Protein AF-A0A2Z6PAI8-F1 (afdb_monomer_lite)

pLDDT: mean 70.69, std 27.16, range [28.19, 98.81]

Organism: Trifolium subterraneum (NCBI:txid3900)

Sequence (303 aa):
MENGNLADKFSGLNINQNGQHDQSSNNNNSNNDNLFQVMKAVEAAEATIKEQVEENNRLRSELLSKIQELEKYRLHESLDQKAHPAAPSKEQGHGSYEARQSFPASGNHFDNSHINGAPRVQPNDQLPVDNVGQSQLSSPFMRSISPSRHLPEGDHDSRFSSPQQGLMPMPETNNSNSLLKQDLAINVREREEEIILLRKHLADYSAKEAQIRNEKYVLEKRIAYMRLAFDQQQQDLVDAASKALSYRQDIIEENIRLTYALQDAQQERSTFVSSLLPLLAEYSLQPPVPDAQSIVSNVKYIE

Secondary structure (DSSP, 8-state):
-----GGGGSTT--------------TTSHHHHHHHHHHHHHHHHHHHHHHHHHHHHHHHHHHHHHHHHHHHHHHHHHHHGGG-------------------------------------------------------PPPPPP-----------------------------HHHHHHHHHHHHHHHHHHHHHHHHHHHHHHHHHHHHHHHHHHHHHHHHHHHHHHHHHHHHHHHHHHHHHHHHHHHHHHHHHHHHHHHHHHHHHHHHHHHHHHHHHHHHHTT---SSSSHHHHHHHHHTT-

Radius of gyration: 48.26 Å; chains: 1; bounding box: 111×56×138 Å

Structure (mmCIF, N/CA/C/O backbone):
data_AF-A0A2Z6PAI8-F1
#
_entry.id   AF-A0A2Z6PAI8-F1
#
loop_
_atom_site.group_PDB
_atom_site.id
_atom_site.type_symbol
_atom_site.label_atom_id
_atom_site.label_alt_id
_atom_site.label_comp_id
_atom_site.label_asym_id
_atom_site.label_entity_id
_atom_site.label_seq_id
_atom_site.pdbx_PDB_ins_code
_atom_site.Cartn_x
_atom_site.Cartn_y
_atom_site.Cartn_z
_atom_site.occupancy
_atom_site.B_iso_or_equiv
_atom_site.auth_seq_id
_atom_site.auth_comp_id
_atom_site.auth_asym_id
_atom_site.auth_atom_id
_atom_site.pdbx_PDB_model_num
ATOM 1 N N . MET A 1 1 ? -3.244 -17.711 -40.611 1.00 44.66 1 MET A N 1
ATOM 2 C CA . MET A 1 1 ? -3.190 -16.481 -39.800 1.00 44.66 1 MET A CA 1
ATOM 3 C C . MET A 1 1 ? -4.622 -16.055 -39.576 1.00 44.66 1 MET A C 1
ATOM 5 O O . MET A 1 1 ? -5.278 -15.719 -40.549 1.00 44.66 1 MET A O 1
ATOM 9 N N . GLU A 1 2 ? -5.121 -16.150 -38.351 1.00 42.84 2 GLU A N 1
ATOM 10 C CA . GLU A 1 2 ? -6.464 -15.686 -38.007 1.00 42.84 2 GLU A CA 1
ATOM 11 C C . GLU A 1 2 ? -6.363 -14.989 -36.650 1.00 42.84 2 GLU A C 1
ATOM 13 O O . GLU A 1 2 ? -6.084 -15.610 -35.626 1.00 42.84 2 GLU A O 1
ATOM 18 N N . ASN A 1 3 ? -6.456 -13.661 -36.690 1.00 49.31 3 ASN A N 1
ATOM 19 C CA . ASN A 1 3 ? -6.462 -12.793 -35.523 1.00 49.31 3 ASN A CA 1
ATOM 20 C C . ASN A 1 3 ? -7.873 -12.824 -34.926 1.00 49.31 3 ASN A C 1
ATOM 22 O O . ASN A 1 3 ? -8.767 -12.140 -35.419 1.00 49.31 3 ASN A O 1
ATOM 26 N N . GLY A 1 4 ? -8.072 -13.623 -33.878 1.00 49.31 4 GLY A N 1
ATOM 27 C CA . GLY A 1 4 ? -9.297 -13.621 -33.081 1.00 49.31 4 GLY A CA 1
ATOM 28 C C . GLY A 1 4 ? -9.336 -12.399 -32.166 1.00 49.31 4 GLY A C 1
ATOM 29 O O . GLY A 1 4 ? -8.661 -12.360 -31.139 1.00 49.31 4 GLY A O 1
ATOM 30 N N . ASN A 1 5 ? -10.106 -11.399 -32.579 1.00 54.69 5 ASN A N 1
ATOM 31 C CA . ASN A 1 5 ? -10.357 -10.136 -31.900 1.00 54.69 5 ASN A CA 1
ATOM 32 C C . ASN A 1 5 ? -10.871 -10.358 -30.462 1.00 54.69 5 ASN A C 1
ATOM 34 O O . ASN A 1 5 ? -11.904 -10.990 -30.244 1.00 54.69 5 ASN A O 1
ATOM 38 N N . LEU A 1 6 ? -10.160 -9.821 -29.465 1.00 56.78 6 LEU A N 1
ATOM 39 C CA . LEU A 1 6 ? -10.518 -9.938 -28.044 1.00 56.78 6 LEU A CA 1
ATOM 40 C C . LEU A 1 6 ? -11.862 -9.254 -27.714 1.00 56.78 6 LEU A C 1
ATOM 42 O O . LEU A 1 6 ? -12.457 -9.549 -26.680 1.00 56.78 6 LEU A O 1
ATOM 46 N N . ALA A 1 7 ? -12.348 -8.372 -28.594 1.00 55.56 7 ALA A N 1
ATOM 47 C CA . ALA A 1 7 ? -13.612 -7.658 -28.438 1.00 55.56 7 ALA A CA 1
ATOM 48 C C . ALA A 1 7 ? -14.851 -8.570 -28.542 1.00 55.56 7 ALA A C 1
ATOM 50 O O . ALA A 1 7 ? -15.833 -8.332 -27.841 1.00 55.56 7 ALA A O 1
ATOM 51 N N . ASP A 1 8 ? -14.792 -9.654 -29.324 1.00 56.06 8 ASP A N 1
ATOM 52 C CA . ASP A 1 8 ? -15.953 -10.535 -29.543 1.00 56.06 8 ASP A CA 1
ATOM 53 C C . ASP A 1 8 ? -16.279 -11.403 -28.315 1.00 56.06 8 ASP A C 1
ATOM 55 O O . ASP A 1 8 ? -17.393 -11.907 -28.167 1.00 56.06 8 ASP A O 1
ATOM 59 N N . LYS A 1 9 ? -15.335 -11.543 -27.373 1.00 58.22 9 LYS A N 1
ATOM 60 C CA . LYS A 1 9 ? -15.551 -12.287 -26.120 1.00 58.22 9 LYS A CA 1
ATOM 61 C C . LYS A 1 9 ? -16.353 -11.502 -25.076 1.00 58.22 9 LYS A C 1
ATOM 63 O O . LYS A 1 9 ? -16.804 -12.099 -24.101 1.00 58.22 9 LYS A O 1
ATOM 68 N N . PHE A 1 10 ? -16.567 -10.200 -25.284 1.00 52.41 10 PHE A N 1
ATOM 69 C CA . PHE A 1 10 ? -17.276 -9.324 -24.342 1.00 52.41 10 PHE A CA 1
ATOM 70 C C . PHE A 1 10 ? -18.674 -8.893 -24.814 1.00 52.41 10 PHE A C 1
ATOM 72 O O . PHE A 1 10 ? -19.399 -8.246 -24.061 1.00 52.41 10 PHE A O 1
ATOM 79 N N . SER A 1 11 ? -19.118 -9.309 -26.005 1.00 54.12 11 SER A N 1
ATOM 80 C CA . SER A 1 11 ? -20.445 -8.961 -26.544 1.00 54.12 11 SER A CA 1
ATOM 81 C C . SER A 1 11 ? -21.630 -9.620 -25.813 1.00 54.12 11 SER A C 1
ATOM 83 O O . SER A 1 11 ? -22.778 -9.289 -26.092 1.00 54.12 11 SER A O 1
ATOM 85 N N . GLY A 1 12 ? -21.383 -10.529 -24.862 1.00 50.44 12 GLY A N 1
ATOM 86 C CA . GLY A 1 12 ? -22.424 -11.223 -24.090 1.00 50.44 12 GLY A CA 1
ATOM 87 C C . GLY A 1 12 ? -22.969 -10.472 -22.866 1.00 50.44 12 GLY A C 1
ATOM 88 O O . GLY A 1 12 ? -23.843 -11.000 -22.189 1.00 50.44 12 GLY A O 1
ATOM 89 N N . LEU A 1 13 ? -22.469 -9.269 -22.558 1.00 48.72 13 LEU A N 1
ATOM 90 C CA . LEU A 1 13 ? -22.805 -8.509 -21.339 1.00 48.72 13 LEU A CA 1
ATOM 91 C C . LEU A 1 13 ? -23.624 -7.235 -21.615 1.00 48.72 13 LEU A C 1
ATOM 93 O O . LEU A 1 13 ? -23.514 -6.246 -20.892 1.00 48.72 13 LEU A O 1
ATOM 97 N N . ASN A 1 14 ? -24.465 -7.237 -22.654 1.00 41.81 14 ASN A N 1
ATOM 98 C CA . ASN A 1 14 ? -25.378 -6.121 -22.897 1.00 41.81 14 ASN A CA 1
ATOM 99 C C . ASN A 1 14 ? -26.624 -6.242 -21.998 1.00 41.81 14 ASN A C 1
ATOM 101 O O . ASN A 1 14 ? -27.560 -6.985 -22.291 1.00 41.81 14 ASN A O 1
ATOM 105 N N . ILE A 1 15 ? -26.613 -5.521 -20.876 1.00 48.97 15 ILE A N 1
ATOM 106 C CA . ILE A 1 15 ? -27.752 -5.365 -19.965 1.00 48.97 15 ILE A CA 1
ATOM 107 C C . ILE A 1 15 ? -28.763 -4.422 -20.633 1.00 48.97 15 ILE A C 1
ATOM 109 O O . ILE A 1 15 ? -28.658 -3.200 -20.555 1.00 48.97 15 ILE A O 1
ATOM 113 N N . ASN A 1 16 ? -29.752 -5.003 -21.315 1.00 39.91 16 ASN A N 1
ATOM 114 C CA . ASN A 1 16 ? -30.919 -4.278 -21.811 1.00 39.91 16 ASN A CA 1
ATOM 115 C C . ASN A 1 16 ? -31.827 -3.895 -20.629 1.00 39.91 16 ASN A C 1
ATOM 117 O O . ASN A 1 16 ? -32.625 -4.706 -20.162 1.00 39.91 16 ASN A O 1
ATOM 121 N N . GLN A 1 17 ? -31.740 -2.648 -20.165 1.00 50.69 17 GLN A N 1
ATOM 122 C CA . GLN A 1 17 ? -32.808 -2.024 -19.384 1.00 50.69 17 GLN A CA 1
ATOM 123 C C . GLN A 1 17 ? -33.816 -1.388 -20.344 1.00 50.69 17 GLN A C 1
ATOM 125 O O . GLN A 1 17 ? -33.589 -0.288 -20.838 1.00 50.69 17 GLN A O 1
ATOM 130 N N . ASN A 1 18 ? -34.910 -2.098 -20.631 1.00 41.84 18 ASN A N 1
ATOM 131 C CA . ASN A 1 18 ? -36.216 -1.494 -20.907 1.00 41.84 18 ASN A CA 1
ATOM 132 C C . ASN A 1 18 ? -37.305 -2.571 -20.992 1.00 41.84 18 ASN A C 1
ATOM 134 O O . ASN A 1 18 ? -37.260 -3.440 -21.859 1.00 41.84 18 ASN A O 1
ATOM 138 N N . GLY A 1 19 ? -38.305 -2.471 -20.113 1.00 35.72 19 GLY A N 1
ATOM 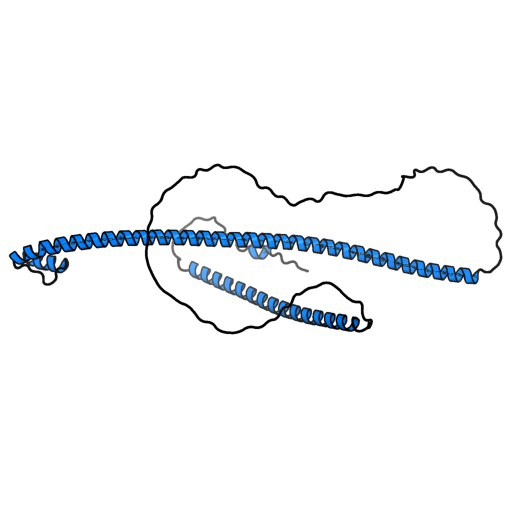139 C CA . GLY A 1 19 ? -39.510 -3.299 -20.141 1.00 35.72 19 GLY A CA 1
ATOM 140 C C . GLY A 1 19 ? -40.157 -3.433 -18.765 1.00 35.72 19 GLY A C 1
ATOM 141 O O . GLY A 1 19 ? -39.761 -4.274 -17.968 1.00 35.72 19 GLY A O 1
ATOM 142 N N . GLN A 1 20 ? -41.153 -2.591 -18.487 1.00 40.72 20 GLN A N 1
ATOM 143 C CA . GLN A 1 20 ? -42.123 -2.787 -17.406 1.00 40.72 20 GLN A CA 1
ATOM 144 C C . GLN A 1 20 ? -42.947 -4.061 -17.676 1.00 40.72 20 GLN A C 1
ATOM 146 O O . GLN A 1 20 ? -43.419 -4.200 -18.799 1.00 40.72 20 GLN A O 1
ATOM 151 N N . HIS A 1 21 ? -43.147 -4.939 -16.683 1.00 36.94 21 HIS A N 1
ATOM 152 C CA . HIS A 1 21 ? -44.456 -5.343 -16.117 1.00 36.94 21 HIS A CA 1
ATOM 153 C C . HIS A 1 21 ? -44.325 -6.573 -15.183 1.00 36.94 21 HIS A C 1
ATOM 155 O O . HIS A 1 21 ? -43.669 -7.551 -15.518 1.00 36.94 21 HIS A O 1
ATOM 161 N N . ASP A 1 22 ? -45.030 -6.483 -14.054 1.00 34.47 22 ASP A N 1
ATOM 162 C CA . ASP A 1 22 ? -45.624 -7.522 -13.198 1.00 34.47 22 ASP A CA 1
ATOM 163 C C . ASP A 1 22 ? -44.829 -8.591 -12.414 1.00 34.47 22 ASP A C 1
ATOM 165 O O . ASP A 1 22 ? -44.246 -9.533 -12.931 1.00 34.47 22 ASP A O 1
ATOM 169 N N . GLN A 1 23 ? -45.032 -8.465 -11.095 1.00 40.25 23 GLN A N 1
ATOM 170 C CA . GLN A 1 23 ? -45.423 -9.470 -10.098 1.00 40.25 23 GLN A CA 1
ATOM 171 C C . GLN A 1 23 ? -44.600 -10.754 -9.876 1.00 40.25 23 GLN A C 1
ATOM 173 O O . GLN A 1 23 ? -44.647 -11.708 -10.634 1.00 40.25 23 GLN A O 1
ATOM 178 N N . SER A 1 24 ? -44.109 -10.811 -8.630 1.00 45.25 24 SER A N 1
ATOM 179 C CA . SER A 1 24 ? -44.139 -11.948 -7.697 1.00 45.25 24 SER A CA 1
ATOM 180 C C . SER A 1 24 ? -43.299 -13.197 -8.004 1.00 45.25 24 SER A C 1
ATOM 182 O O . SER A 1 24 ? -43.483 -13.892 -8.992 1.00 45.25 24 SER A O 1
ATOM 184 N N . SER A 1 25 ? -42.498 -13.554 -6.991 1.00 47.59 25 SER A N 1
ATOM 185 C CA . SER A 1 25 ? -41.820 -14.841 -6.759 1.00 47.59 25 SER A CA 1
ATOM 186 C C . SER A 1 25 ? -40.561 -15.148 -7.576 1.00 47.59 25 SER A C 1
ATOM 188 O O . SER A 1 25 ? -40.641 -15.770 -8.625 1.00 47.59 25 SER A O 1
ATOM 190 N N . ASN A 1 26 ? -39.377 -14.840 -7.016 1.00 45.34 26 ASN A N 1
ATOM 191 C CA . ASN A 1 26 ? -38.276 -15.817 -6.864 1.00 45.34 26 ASN A CA 1
ATOM 192 C C . ASN A 1 26 ? -37.015 -15.196 -6.224 1.00 45.34 26 ASN A C 1
ATOM 194 O O . ASN A 1 26 ? -36.044 -14.876 -6.904 1.00 45.34 26 ASN A O 1
ATOM 198 N N . ASN A 1 27 ? -36.972 -15.101 -4.892 1.00 48.72 27 ASN A N 1
ATOM 199 C CA . ASN A 1 27 ? -35.746 -14.715 -4.169 1.00 48.72 27 ASN A CA 1
ATOM 200 C C . ASN A 1 27 ? -34.709 -15.856 -4.040 1.00 48.72 27 ASN A C 1
ATOM 202 O O . ASN A 1 27 ? -33.661 -15.655 -3.436 1.00 48.72 27 ASN A O 1
ATOM 206 N N . ASN A 1 28 ? -34.959 -17.033 -4.631 1.00 52.69 28 ASN A N 1
ATOM 207 C CA . ASN A 1 28 ? -34.090 -18.209 -4.486 1.00 52.69 28 ASN A CA 1
ATOM 208 C C . ASN A 1 28 ? -33.220 -18.531 -5.720 1.00 52.69 28 ASN A C 1
ATOM 210 O O . ASN A 1 28 ? -32.316 -19.352 -5.597 1.00 52.69 28 ASN A O 1
ATOM 214 N N . ASN A 1 29 ? -33.433 -17.889 -6.879 1.00 55.47 29 ASN A N 1
ATOM 215 C CA . ASN A 1 29 ? -32.619 -18.141 -8.086 1.00 55.47 29 ASN A CA 1
ATOM 216 C C . ASN A 1 29 ? -31.355 -17.266 -8.176 1.00 55.47 29 ASN A C 1
ATOM 218 O O . ASN A 1 29 ? -30.316 -17.752 -8.607 1.00 55.47 29 ASN A O 1
ATOM 222 N N . SER A 1 30 ? -31.400 -16.023 -7.681 1.00 58.28 30 SER A N 1
ATOM 223 C CA . SER A 1 30 ? -30.266 -15.078 -7.740 1.00 58.28 30 SER A CA 1
ATOM 224 C C . SER A 1 30 ? -29.023 -15.569 -6.976 1.00 58.28 30 SER A C 1
ATOM 226 O O . SER A 1 30 ? -27.889 -15.390 -7.415 1.00 58.28 30 SER A O 1
ATOM 228 N N . ASN A 1 31 ? -29.217 -16.277 -5.858 1.00 59.19 31 ASN A N 1
ATOM 229 C CA . ASN A 1 31 ? -28.105 -16.813 -5.064 1.00 59.19 31 ASN A CA 1
ATOM 230 C C . ASN A 1 31 ? -27.348 -17.945 -5.778 1.00 59.19 31 ASN A C 1
ATOM 232 O O . ASN A 1 31 ? -26.140 -18.084 -5.583 1.00 59.19 31 ASN A O 1
ATOM 236 N N . ASN A 1 32 ? -28.031 -18.718 -6.627 1.00 63.81 32 ASN A N 1
ATOM 237 C CA . ASN A 1 32 ? -27.412 -19.796 -7.400 1.00 63.81 32 ASN A CA 1
ATOM 238 C C . ASN A 1 32 ? -26.582 -19.237 -8.565 1.00 63.81 32 ASN A C 1
ATOM 240 O O . ASN A 1 32 ? -25.492 -19.740 -8.835 1.00 63.81 32 ASN A O 1
ATOM 244 N N . ASP A 1 33 ? -27.045 -18.151 -9.187 1.00 76.31 33 ASP A N 1
ATOM 245 C CA . ASP A 1 33 ? -26.314 -17.453 -10.249 1.00 76.31 33 ASP A CA 1
ATOM 246 C C . ASP A 1 33 ? -25.049 -16.768 -9.712 1.00 76.31 33 ASP A C 1
ATOM 248 O O . ASP A 1 33 ? -23.991 -16.832 -10.341 1.00 76.31 33 ASP A O 1
ATOM 252 N N . ASN A 1 34 ? -25.126 -16.174 -8.516 1.00 79.44 34 ASN A N 1
ATOM 253 C CA . ASN A 1 34 ? -23.968 -15.587 -7.837 1.00 79.44 34 ASN A CA 1
ATOM 254 C C . ASN A 1 34 ? -22.915 -16.651 -7.496 1.00 79.44 34 ASN A C 1
ATOM 256 O O . ASN A 1 34 ? -21.727 -16.446 -7.735 1.00 79.44 34 ASN A O 1
ATOM 260 N N . LEU A 1 35 ? -23.337 -17.813 -6.987 1.00 87.81 35 LEU A N 1
ATOM 261 C CA . LEU A 1 35 ? -22.427 -18.918 -6.681 1.00 87.81 35 LEU A CA 1
ATOM 262 C C . LEU A 1 35 ? -21.772 -19.490 -7.948 1.00 87.81 35 LEU A C 1
ATOM 264 O O . LEU A 1 35 ? -20.575 -19.771 -7.951 1.00 87.81 35 LEU A O 1
ATOM 268 N N . PHE A 1 36 ? -22.531 -19.616 -9.038 1.00 88.81 36 PHE A N 1
ATOM 269 C CA . PHE A 1 36 ? -22.009 -20.066 -10.327 1.00 88.81 36 PHE A CA 1
ATOM 270 C C . PHE A 1 36 ? -20.978 -19.085 -10.909 1.00 88.81 36 PHE A C 1
ATOM 272 O O . PHE A 1 36 ? -19.932 -19.505 -11.404 1.00 88.81 36 PHE A O 1
ATOM 279 N N . GLN A 1 37 ? -21.222 -17.776 -10.792 1.00 89.00 37 GLN A N 1
ATOM 280 C CA . GLN A 1 37 ? -20.262 -16.743 -11.190 1.00 89.00 37 GLN A CA 1
ATOM 281 C C . GLN A 1 37 ? -18.987 -16.778 -10.339 1.00 89.00 37 GLN A C 1
ATOM 283 O O . GLN A 1 37 ? -17.891 -16.687 -10.891 1.00 89.00 37 GLN A O 1
ATOM 288 N N . VAL A 1 38 ? -19.112 -16.972 -9.021 1.00 91.94 38 VAL A N 1
ATOM 289 C CA . VAL A 1 38 ? -17.960 -17.140 -8.120 1.00 91.94 38 VAL A CA 1
ATOM 290 C C . VAL A 1 38 ? -17.153 -18.381 -8.498 1.00 91.94 38 VAL A C 1
ATOM 292 O O . VAL A 1 38 ? -15.936 -18.293 -8.618 1.00 91.94 38 VAL A O 1
ATOM 295 N N . MET A 1 39 ? -17.806 -19.513 -8.765 1.00 92.50 39 MET A N 1
ATOM 296 C CA . MET A 1 39 ? -17.133 -20.744 -9.190 1.00 92.50 39 MET A CA 1
ATOM 297 C C . MET A 1 39 ? -16.358 -20.546 -10.499 1.00 92.50 39 MET A C 1
ATOM 299 O O . MET A 1 39 ? -15.198 -20.941 -10.594 1.00 92.50 39 MET A O 1
ATOM 303 N N . LYS A 1 40 ? -16.950 -19.847 -11.476 1.00 93.19 40 LYS A N 1
ATOM 304 C CA . LYS A 1 40 ? -16.264 -19.503 -12.729 1.00 93.19 40 LYS A CA 1
ATOM 305 C C . LYS A 1 40 ? -15.088 -18.549 -12.530 1.00 93.19 40 LYS A C 1
ATOM 307 O O . LYS A 1 40 ? -14.073 -18.678 -13.210 1.00 93.19 40 LYS A O 1
ATOM 312 N N . ALA A 1 41 ? -15.224 -17.577 -11.632 1.00 92.75 41 ALA A N 1
ATOM 313 C CA . ALA A 1 41 ? -14.149 -16.647 -11.310 1.00 92.75 41 ALA A CA 1
ATOM 314 C C . ALA A 1 41 ? -12.979 -17.364 -10.621 1.00 92.75 41 ALA A C 1
ATOM 316 O O . ALA A 1 41 ? -11.825 -17.078 -10.930 1.00 92.75 41 ALA A O 1
ATOM 317 N N . VAL A 1 42 ? -13.273 -18.328 -9.744 1.00 95.19 42 VAL A N 1
ATOM 318 C CA . VAL A 1 42 ? -12.267 -19.181 -9.098 1.00 95.19 42 VAL A CA 1
ATOM 319 C C . VAL A 1 42 ? -11.549 -20.051 -10.128 1.00 95.19 42 VAL A C 1
ATOM 321 O O . VAL A 1 42 ? -10.325 -20.071 -10.131 1.00 95.19 42 VAL A O 1
ATOM 324 N N . GLU A 1 43 ? -12.274 -20.690 -11.047 1.00 93.69 43 GLU A N 1
ATOM 325 C CA . GLU A 1 43 ? -11.674 -21.499 -12.119 1.00 93.69 43 GLU A CA 1
ATOM 326 C C . GLU A 1 43 ? -10.775 -20.654 -13.044 1.00 93.69 43 GLU A C 1
ATOM 328 O O . GLU A 1 43 ? -9.658 -21.048 -13.384 1.00 93.69 43 GLU A O 1
ATOM 333 N N . ALA A 1 44 ? -11.213 -19.443 -13.403 1.00 94.56 44 ALA A N 1
ATOM 334 C CA . ALA A 1 44 ? -10.408 -18.512 -14.195 1.00 94.56 44 ALA A CA 1
ATOM 335 C C . ALA A 1 44 ? -9.151 -18.031 -13.443 1.00 94.56 44 ALA A C 1
ATOM 337 O O . ALA A 1 44 ? -8.067 -17.924 -14.030 1.00 94.56 44 ALA A O 1
ATOM 338 N N . ALA A 1 45 ? -9.281 -17.756 -12.142 1.00 95.81 45 ALA A N 1
ATOM 339 C CA . ALA A 1 45 ? -8.157 -17.391 -11.290 1.00 95.81 45 ALA A CA 1
ATOM 340 C C . ALA A 1 45 ? -7.163 -18.554 -11.149 1.00 95.81 45 ALA A C 1
ATOM 342 O O . ALA A 1 45 ? -5.958 -18.337 -11.247 1.00 95.81 45 ALA A O 1
ATOM 343 N N . GLU A 1 46 ? -7.649 -19.785 -10.996 1.00 95.06 46 GLU A N 1
ATOM 344 C CA . GLU A 1 46 ? -6.821 -20.989 -10.917 1.00 95.06 46 GLU A CA 1
ATOM 345 C C . GLU A 1 46 ? -6.013 -21.206 -12.203 1.00 95.06 46 GLU A C 1
ATOM 347 O O . GLU A 1 46 ? -4.805 -21.444 -12.138 1.00 95.06 46 GLU A O 1
ATOM 352 N N . ALA A 1 47 ? -6.638 -21.031 -13.372 1.00 95.31 47 ALA A N 1
ATOM 353 C CA . ALA A 1 47 ? -5.942 -21.102 -14.654 1.00 95.31 47 ALA A CA 1
ATOM 354 C C . ALA A 1 47 ? -4.810 -20.062 -14.757 1.00 95.31 47 ALA A C 1
ATOM 356 O O . ALA A 1 47 ? -3.702 -20.393 -15.180 1.00 95.31 47 ALA A O 1
ATOM 357 N N . THR A 1 48 ? -5.059 -18.830 -14.300 1.00 96.12 48 THR A N 1
ATOM 358 C CA . THR A 1 48 ? -4.058 -17.749 -14.322 1.00 96.12 48 THR A CA 1
ATOM 359 C C . THR A 1 48 ? -2.912 -18.017 -13.344 1.00 96.12 48 THR A C 1
ATOM 361 O O . THR A 1 48 ? -1.747 -17.817 -13.681 1.00 96.12 48 THR A O 1
ATOM 364 N N . ILE A 1 49 ? -3.214 -18.505 -12.137 1.00 97.12 49 ILE A N 1
ATOM 365 C CA . ILE A 1 49 ? -2.195 -18.876 -11.144 1.00 97.12 49 ILE A CA 1
ATOM 366 C C . ILE A 1 49 ? -1.307 -19.993 -11.694 1.00 97.12 49 ILE A C 1
ATOM 368 O O . ILE A 1 49 ? -0.086 -19.938 -11.553 1.00 97.12 49 ILE A O 1
ATOM 372 N N . LYS A 1 50 ? -1.900 -20.993 -12.351 1.00 97.44 50 LYS A N 1
ATOM 373 C CA . LYS A 1 50 ? -1.150 -22.092 -12.957 1.00 97.44 50 LYS A CA 1
ATOM 374 C C . LYS A 1 50 ? -0.198 -21.598 -14.048 1.00 97.44 50 LYS A C 1
ATOM 376 O O . LYS A 1 50 ? 0.978 -21.956 -14.020 1.00 97.44 50 LYS A O 1
ATOM 381 N N . GLU A 1 51 ? -0.673 -20.734 -14.943 1.00 97.25 51 GLU A N 1
ATOM 382 C CA . GLU A 1 51 ? 0.157 -20.119 -15.986 1.00 97.25 51 GLU A CA 1
ATOM 383 C C . GLU A 1 51 ? 1.318 -19.311 -15.382 1.00 97.25 51 GLU A C 1
ATOM 385 O O . GLU A 1 51 ? 2.472 -19.489 -15.773 1.00 97.25 51 GLU A O 1
ATOM 390 N N . GLN A 1 52 ? 1.049 -18.509 -14.346 1.00 97.69 52 GLN A N 1
ATOM 391 C CA . GLN A 1 52 ? 2.082 -17.746 -13.637 1.00 97.69 52 GLN A CA 1
ATOM 392 C C . GLN A 1 52 ? 3.134 -18.643 -12.974 1.00 97.69 52 GLN A C 1
ATOM 394 O O . GLN A 1 52 ? 4.320 -18.309 -12.977 1.00 97.69 52 GLN A O 1
ATOM 399 N N . VAL A 1 53 ? 2.733 -19.779 -12.398 1.00 97.50 53 VAL A N 1
ATOM 400 C CA . VAL A 1 53 ? 3.661 -20.741 -11.783 1.00 97.50 53 VAL A CA 1
ATOM 401 C C . VAL A 1 53 ? 4.551 -21.397 -12.839 1.00 97.50 53 VAL A C 1
ATOM 403 O O . VAL A 1 53 ? 5.761 -21.524 -12.630 1.00 97.50 53 VAL A O 1
ATOM 406 N N . GLU A 1 54 ? 3.984 -21.790 -13.979 1.00 96.44 54 GLU A N 1
ATOM 407 C CA . GLU A 1 54 ? 4.735 -22.363 -15.099 1.00 96.44 54 GLU A CA 1
ATOM 408 C C . GLU A 1 54 ? 5.742 -21.354 -15.675 1.00 96.44 54 GLU A C 1
ATOM 410 O O . GLU A 1 54 ? 6.919 -21.690 -15.856 1.00 96.44 54 GLU A O 1
ATOM 415 N N . GLU A 1 55 ? 5.334 -20.097 -15.862 1.00 96.31 55 GLU A N 1
ATOM 416 C CA . GLU A 1 55 ? 6.228 -19.018 -16.290 1.00 96.31 55 GLU A CA 1
ATOM 417 C C . GLU A 1 55 ? 7.345 -18.765 -15.266 1.00 96.31 55 GLU A C 1
ATOM 419 O O . GLU A 1 55 ? 8.515 -18.660 -15.638 1.00 96.31 55 GLU A O 1
ATOM 424 N N . ASN A 1 56 ? 7.035 -18.755 -13.965 1.00 96.31 56 ASN A N 1
ATOM 425 C CA . ASN A 1 56 ? 8.044 -18.565 -12.920 1.00 96.31 56 ASN A CA 1
ATOM 426 C C . ASN A 1 56 ? 9.102 -19.677 -12.943 1.00 96.31 56 ASN A C 1
ATOM 428 O O . ASN A 1 56 ? 10.299 -19.410 -12.825 1.00 96.31 56 ASN A O 1
ATOM 432 N N . ASN A 1 57 ? 8.677 -20.926 -13.142 1.00 97.81 57 ASN A N 1
ATOM 433 C CA . ASN A 1 57 ? 9.586 -22.065 -13.263 1.00 97.81 57 ASN A CA 1
ATOM 434 C C . ASN A 1 57 ? 10.478 -21.959 -14.508 1.00 97.81 57 ASN A C 1
ATOM 436 O O . ASN A 1 57 ? 11.680 -22.247 -14.440 1.00 97.81 57 ASN A O 1
ATOM 440 N N . ARG A 1 58 ? 9.924 -21.491 -15.630 1.00 97.75 58 ARG A N 1
ATOM 441 C CA . ARG A 1 58 ? 10.694 -21.215 -16.847 1.00 97.75 58 ARG A CA 1
ATOM 442 C C . ARG A 1 58 ? 11.734 -20.117 -16.614 1.00 97.75 58 ARG A C 1
ATOM 444 O O . ARG A 1 58 ? 12.905 -20.331 -16.917 1.00 97.75 58 ARG A O 1
ATOM 451 N N . LEU A 1 59 ? 11.338 -18.990 -16.021 1.00 97.81 59 LEU A N 1
ATOM 452 C CA . LEU A 1 59 ? 12.236 -17.869 -15.722 1.00 97.81 59 LEU A CA 1
ATOM 453 C C . LEU A 1 59 ? 13.359 -18.272 -14.761 1.00 97.81 59 LEU A C 1
ATOM 455 O O . LEU A 1 59 ? 14.512 -17.901 -14.966 1.00 97.81 59 LEU A O 1
ATOM 459 N N . ARG A 1 60 ? 13.054 -19.083 -13.741 1.00 97.25 60 ARG A N 1
ATOM 460 C CA . ARG A 1 60 ? 14.069 -19.645 -12.833 1.00 97.25 60 ARG A CA 1
ATOM 461 C C . ARG A 1 60 ? 15.090 -20.501 -13.578 1.00 97.25 60 ARG A C 1
ATOM 463 O O . ARG A 1 60 ? 16.284 -20.395 -13.308 1.00 97.25 60 ARG A O 1
ATOM 470 N N . SER A 1 61 ? 14.632 -21.320 -14.522 1.00 97.50 61 SER A N 1
ATOM 471 C CA . SER A 1 61 ? 15.509 -22.167 -15.339 1.00 97.50 61 SER A CA 1
ATOM 472 C C . SER A 1 61 ? 16.403 -21.328 -16.258 1.00 97.50 61 SER A C 1
ATOM 474 O O . SER A 1 61 ? 17.603 -21.583 -16.359 1.00 97.50 61 SER A O 1
ATOM 476 N N . GLU A 1 62 ? 15.846 -20.286 -16.877 1.00 97.31 62 GLU A N 1
ATOM 477 C CA . GLU A 1 62 ? 16.591 -19.352 -17.726 1.00 97.31 62 GLU A CA 1
ATOM 478 C C . GLU A 1 62 ? 17.632 -18.557 -16.926 1.00 97.31 62 GLU A C 1
ATOM 480 O O . GLU A 1 62 ? 18.786 -18.454 -17.343 1.00 97.31 62 GLU A O 1
ATOM 485 N N . LEU A 1 63 ? 17.266 -18.077 -15.734 1.00 96.88 63 LEU A N 1
ATOM 486 C CA . LEU A 1 63 ? 18.178 -17.386 -14.826 1.00 96.88 63 LEU A CA 1
ATOM 487 C C . LEU A 1 63 ? 19.355 -18.279 -14.418 1.00 96.88 63 LEU A C 1
ATOM 489 O O . LEU A 1 63 ? 20.504 -17.843 -14.486 1.00 96.88 63 LEU A O 1
ATOM 493 N N . LEU A 1 64 ? 19.090 -19.532 -14.038 1.00 96.31 64 LEU A N 1
ATOM 494 C CA . LEU A 1 64 ? 20.143 -20.495 -13.702 1.00 96.31 64 LEU A CA 1
ATOM 495 C C . LEU A 1 64 ? 21.071 -20.756 -14.893 1.00 96.31 64 LEU A C 1
ATOM 497 O O . LEU A 1 64 ? 22.291 -20.754 -14.730 1.00 96.31 64 LEU A O 1
ATOM 501 N N . SER A 1 65 ? 20.512 -20.913 -16.095 1.00 97.00 65 SER A N 1
ATOM 502 C CA . SER A 1 65 ? 21.304 -21.054 -17.319 1.00 97.00 65 SER A CA 1
ATOM 503 C C . SER A 1 65 ? 22.191 -19.828 -17.563 1.00 97.00 65 SER A C 1
ATOM 505 O O . SER A 1 65 ? 23.357 -19.977 -17.930 1.00 97.00 65 SER A O 1
ATOM 507 N N . LYS A 1 66 ? 21.669 -18.616 -17.333 1.00 96.44 66 LYS A N 1
ATOM 508 C CA . LYS A 1 66 ? 22.412 -17.362 -17.509 1.00 96.44 66 LYS A CA 1
ATOM 509 C C . LYS A 1 66 ? 23.543 -17.211 -16.494 1.00 96.44 66 LYS A C 1
ATOM 511 O O . LYS A 1 66 ? 24.628 -16.772 -16.859 1.00 96.44 66 LYS A O 1
ATOM 516 N N . ILE A 1 67 ? 23.316 -17.609 -15.241 1.00 94.38 67 ILE A N 1
ATOM 517 C CA . ILE A 1 67 ? 24.350 -17.624 -14.196 1.00 94.38 67 ILE A CA 1
ATOM 518 C C . ILE A 1 67 ? 25.496 -18.562 -14.597 1.00 94.38 67 ILE A C 1
ATOM 520 O O . ILE A 1 67 ? 26.653 -18.153 -14.557 1.00 94.38 67 ILE A O 1
ATOM 524 N N . GLN A 1 68 ? 25.189 -19.775 -15.064 1.00 94.19 68 GLN A N 1
ATOM 525 C CA . GLN A 1 68 ? 26.214 -20.718 -15.531 1.00 94.19 68 GLN A CA 1
ATOM 526 C C . GLN A 1 68 ? 26.978 -20.200 -16.756 1.00 94.19 68 GLN A C 1
ATOM 528 O O . GLN A 1 68 ? 28.189 -20.384 -16.869 1.00 94.19 68 GLN A O 1
ATOM 533 N N . GLU A 1 69 ? 26.284 -19.557 -17.694 1.00 92.69 69 GLU A N 1
ATOM 534 C CA . GLU A 1 69 ? 26.900 -18.914 -18.855 1.00 92.69 69 GLU A CA 1
ATOM 535 C C . GLU A 1 69 ? 27.856 -17.784 -18.426 1.00 92.69 69 GLU A C 1
ATOM 537 O O . GLU A 1 69 ? 28.993 -17.728 -18.893 1.00 92.69 69 GLU A O 1
ATOM 542 N N . LEU A 1 70 ? 27.451 -16.944 -17.468 1.00 91.12 70 LEU A N 1
ATOM 543 C CA . LEU A 1 70 ? 28.303 -15.896 -16.897 1.00 91.12 70 LEU A CA 1
ATOM 544 C C . LEU A 1 70 ? 29.535 -16.461 -16.174 1.00 91.12 70 LEU A C 1
ATOM 546 O O . LEU A 1 70 ? 30.630 -15.919 -16.324 1.00 91.12 70 LEU A O 1
ATOM 550 N N . GLU A 1 71 ? 29.398 -17.560 -15.431 1.00 89.19 71 GLU A N 1
ATOM 551 C CA . GLU A 1 71 ? 30.537 -18.241 -14.800 1.00 89.19 71 GLU A CA 1
ATOM 552 C C . GLU A 1 71 ? 31.544 -18.768 -15.832 1.00 89.19 71 GLU A C 1
ATOM 554 O O . GLU A 1 71 ? 32.754 -18.632 -15.635 1.00 89.19 71 GLU A O 1
ATOM 559 N N . LYS A 1 72 ? 31.072 -19.297 -16.970 1.00 88.88 72 LYS A N 1
ATOM 560 C CA . LYS A 1 72 ? 31.950 -19.720 -18.075 1.00 88.88 72 LYS A CA 1
ATOM 561 C C . LYS A 1 72 ? 32.759 -18.554 -18.636 1.00 88.88 72 LYS A C 1
ATOM 563 O O . LYS A 1 72 ? 33.956 -18.712 -18.867 1.00 88.88 72 LYS A O 1
ATOM 568 N N . TYR A 1 73 ? 32.141 -17.387 -18.812 1.00 83.81 73 TYR A N 1
ATOM 569 C CA . TYR A 1 73 ? 32.854 -16.198 -19.281 1.00 83.81 73 TYR A CA 1
ATOM 570 C C . TYR A 1 73 ? 33.857 -15.672 -18.252 1.00 83.81 73 TYR A C 1
ATOM 572 O O . TYR A 1 73 ? 34.973 -15.328 -18.635 1.00 83.81 73 TYR A O 1
ATOM 580 N N . ARG A 1 74 ? 33.537 -15.707 -16.949 1.00 79.50 74 ARG A N 1
ATOM 581 C CA . ARG A 1 74 ? 34.517 -15.377 -15.896 1.00 79.50 74 ARG A CA 1
ATOM 582 C C . ARG A 1 74 ? 35.723 -16.313 -15.899 1.00 79.50 74 ARG A C 1
ATOM 584 O O . ARG A 1 74 ? 36.843 -15.866 -15.665 1.00 79.50 74 ARG A O 1
ATOM 591 N N . LEU A 1 75 ? 35.511 -17.603 -16.155 1.00 74.62 75 LEU A N 1
ATOM 592 C CA . LEU A 1 75 ? 36.605 -18.570 -16.261 1.00 74.62 75 LEU A CA 1
ATOM 593 C C . LEU A 1 75 ? 37.453 -18.335 -17.518 1.00 74.62 75 LEU A C 1
ATOM 595 O O . LEU A 1 75 ? 38.676 -18.448 -17.440 1.00 74.62 75 LEU A O 1
ATOM 599 N N . HIS A 1 76 ? 36.838 -17.950 -18.639 1.00 59.47 76 HIS A N 1
ATOM 600 C CA . HIS A 1 76 ? 37.550 -17.608 -19.875 1.00 59.47 76 HIS A CA 1
ATOM 601 C C . HIS A 1 76 ? 38.406 -16.339 -19.710 1.00 59.47 76 HIS A C 1
ATOM 603 O O . HIS A 1 76 ? 39.598 -16.366 -19.999 1.00 59.47 76 HIS A O 1
ATOM 609 N N . GLU A 1 77 ? 37.853 -15.293 -19.088 1.00 56.81 77 GLU A N 1
ATOM 610 C CA . GLU A 1 77 ? 38.570 -14.053 -18.754 1.00 56.81 77 GLU A CA 1
ATOM 611 C C . GLU A 1 77 ? 39.744 -14.295 -17.780 1.00 56.81 77 GLU A C 1
ATOM 613 O O . GLU A 1 77 ? 40.799 -13.667 -17.883 1.00 56.81 77 GLU A O 1
ATOM 618 N N . SER A 1 78 ? 39.610 -15.263 -16.863 1.00 55.12 78 SER A N 1
ATOM 619 C CA . SER A 1 78 ? 40.691 -15.651 -15.944 1.00 55.12 78 SER A CA 1
ATOM 620 C C . SER A 1 78 ? 41.815 -16.470 -16.597 1.00 55.12 78 SER A C 1
ATOM 622 O O . SER A 1 78 ? 42.939 -16.476 -16.089 1.00 55.12 78 SER A O 1
ATOM 624 N N . LEU A 1 79 ? 41.540 -17.153 -17.717 1.00 54.50 79 LEU A N 1
ATOM 625 C CA . LEU A 1 79 ? 42.563 -17.869 -18.486 1.00 54.50 79 LEU A CA 1
ATOM 626 C C . LEU A 1 79 ? 43.419 -16.892 -19.304 1.00 54.50 79 LEU A C 1
ATOM 628 O O . LEU A 1 79 ? 44.639 -17.056 -19.358 1.00 54.50 79 LEU A O 1
ATOM 632 N N . ASP A 1 80 ? 42.801 -15.845 -19.852 1.00 49.44 80 ASP A N 1
ATOM 633 C CA . ASP A 1 80 ? 43.479 -14.829 -20.666 1.00 49.44 80 ASP A CA 1
ATOM 634 C C . ASP A 1 80 ? 44.360 -13.878 -19.831 1.00 49.44 80 ASP A C 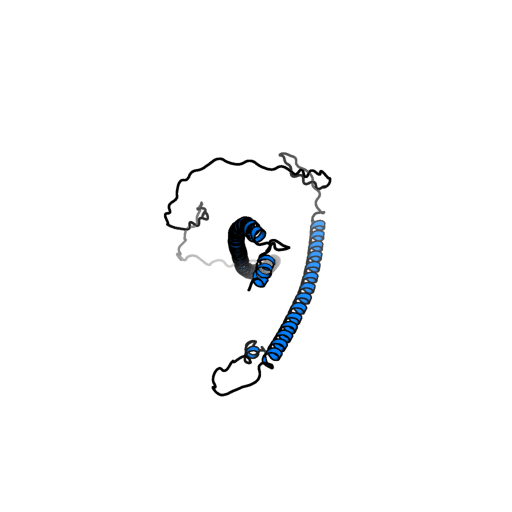1
ATOM 636 O O . ASP A 1 80 ? 45.356 -13.348 -20.325 1.00 49.44 80 ASP A O 1
ATOM 640 N N . GLN A 1 81 ? 44.086 -13.722 -18.528 1.00 49.12 81 GLN A N 1
ATOM 641 C CA . GLN A 1 81 ? 44.938 -12.947 -17.610 1.00 49.12 81 GLN A CA 1
ATOM 642 C C . GLN A 1 81 ? 46.196 -13.695 -17.120 1.00 49.12 81 GLN A C 1
ATOM 644 O O . GLN A 1 81 ? 47.087 -13.074 -16.537 1.00 49.12 81 GLN A O 1
ATOM 649 N N . LYS A 1 82 ? 46.334 -15.009 -17.360 1.00 42.06 82 LYS A N 1
ATOM 650 C CA . LYS A 1 82 ? 47.469 -15.817 -16.860 1.00 42.06 82 LYS A CA 1
ATOM 651 C C . LYS A 1 82 ? 48.686 -15.856 -17.806 1.00 42.06 82 LYS A C 1
ATOM 653 O O . LYS A 1 82 ? 49.592 -16.662 -17.602 1.00 42.06 82 LYS A O 1
ATOM 658 N N . ALA A 1 83 ? 48.743 -14.987 -18.818 1.00 39.78 83 ALA A N 1
ATOM 659 C CA . ALA A 1 83 ? 49.802 -14.974 -19.837 1.00 39.78 83 ALA A CA 1
ATOM 660 C C . ALA A 1 83 ? 50.815 -13.809 -19.740 1.00 39.78 83 ALA A C 1
ATOM 662 O O . ALA A 1 83 ? 51.620 -13.638 -20.653 1.00 39.78 83 ALA A O 1
ATOM 663 N N . HIS A 1 84 ? 50.848 -13.033 -18.649 1.00 37.12 84 HIS A N 1
ATOM 664 C CA . HIS A 1 84 ? 51.848 -11.967 -18.483 1.00 37.12 84 HIS A CA 1
ATOM 665 C C . HIS A 1 84 ? 52.531 -11.981 -17.105 1.00 37.12 84 HIS A C 1
ATOM 667 O O . HIS A 1 84 ? 51.904 -11.627 -16.108 1.00 37.12 84 HIS A O 1
ATOM 673 N N . PRO A 1 85 ? 53.834 -12.323 -17.028 1.00 49.62 85 PRO A N 1
ATOM 674 C CA . PRO A 1 85 ? 54.655 -12.054 -15.860 1.00 49.62 85 PRO A CA 1
ATOM 675 C C . PRO A 1 85 ? 55.522 -10.810 -16.108 1.00 49.62 85 PRO A C 1
ATOM 677 O O . PRO A 1 85 ? 56.429 -10.837 -16.935 1.00 49.62 85 PRO A O 1
ATOM 680 N N . ALA A 1 86 ? 55.292 -9.727 -15.365 1.00 34.03 86 ALA A N 1
ATOM 681 C CA . ALA A 1 86 ? 56.311 -8.701 -15.141 1.00 34.03 86 ALA A CA 1
ATOM 682 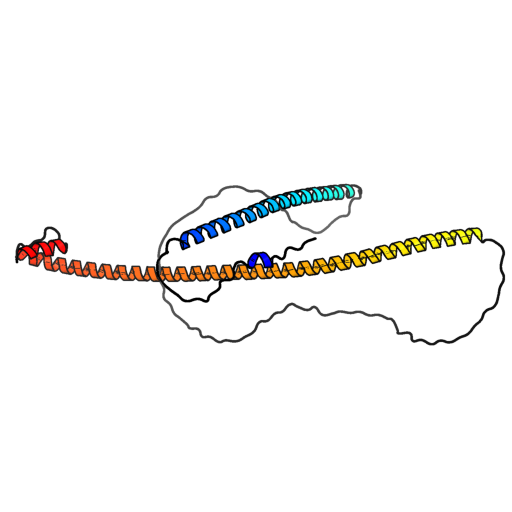C C . ALA A 1 86 ? 56.033 -7.948 -13.830 1.00 34.03 86 ALA A C 1
ATOM 684 O O . ALA A 1 86 ? 54.958 -7.394 -13.622 1.00 34.03 86 ALA A O 1
ATOM 685 N N . ALA A 1 87 ? 57.023 -7.984 -12.941 1.00 36.00 87 ALA A N 1
ATOM 686 C CA . ALA A 1 87 ? 57.075 -7.309 -11.645 1.00 36.00 87 ALA A CA 1
ATOM 687 C C . ALA A 1 87 ? 57.685 -5.882 -11.784 1.00 36.00 87 ALA A C 1
ATOM 689 O O . ALA A 1 87 ? 57.813 -5.383 -12.898 1.00 36.00 87 ALA A O 1
ATOM 690 N N . PRO A 1 88 ? 58.165 -5.234 -10.705 1.00 55.31 88 PRO A N 1
ATOM 691 C CA . PRO A 1 88 ? 57.399 -4.452 -9.735 1.00 55.31 88 PRO A CA 1
ATOM 692 C C . PRO A 1 88 ? 57.839 -2.969 -9.727 1.00 55.31 88 PRO A C 1
ATOM 694 O O . PRO A 1 88 ? 58.987 -2.648 -10.029 1.00 55.31 88 PRO A O 1
ATOM 697 N N . SER A 1 89 ? 56.978 -2.035 -9.312 1.00 30.94 89 SER A N 1
ATOM 698 C CA . SER A 1 89 ? 57.415 -0.673 -8.962 1.00 30.94 89 SER A CA 1
ATOM 699 C C . SER A 1 89 ? 56.606 -0.100 -7.799 1.00 30.94 89 SER A C 1
ATOM 701 O O . SER A 1 89 ? 55.381 -0.137 -7.775 1.00 30.94 89 SER A O 1
ATOM 703 N N . LYS A 1 90 ? 57.394 0.336 -6.819 1.00 35.59 90 LYS A N 1
ATOM 704 C CA . LYS A 1 90 ? 57.152 0.802 -5.451 1.00 35.59 90 LYS A CA 1
ATOM 705 C C . LYS A 1 90 ? 56.247 2.049 -5.379 1.00 35.59 90 LYS A C 1
ATOM 707 O O . LYS A 1 90 ? 56.320 2.889 -6.262 1.00 35.59 90 LYS A O 1
ATOM 712 N N . GLU A 1 91 ? 55.302 2.085 -4.425 1.00 34.03 91 GLU A N 1
ATOM 713 C CA . GLU A 1 91 ? 55.384 2.866 -3.158 1.00 34.03 91 GLU A CA 1
ATOM 714 C C . GLU A 1 91 ? 55.002 4.342 -3.418 1.00 34.03 91 GLU A C 1
ATOM 716 O O . GLU A 1 91 ? 55.630 5.009 -4.222 1.00 34.03 91 GLU A O 1
ATOM 721 N N . GLN A 1 92 ? 53.926 4.918 -2.871 1.00 31.28 92 GLN A N 1
ATOM 722 C CA . GLN A 1 92 ? 53.675 5.132 -1.444 1.00 31.28 92 GLN A CA 1
ATOM 723 C C . GLN A 1 92 ? 52.288 5.794 -1.264 1.00 31.28 92 GLN A C 1
ATOM 725 O O . GLN A 1 92 ? 51.930 6.660 -2.060 1.00 31.28 92 GLN A O 1
ATOM 730 N N . GLY A 1 93 ? 51.550 5.460 -0.194 1.00 30.05 93 GLY A N 1
ATOM 731 C CA . GLY A 1 93 ? 50.452 6.308 0.312 1.00 30.05 93 GLY A CA 1
ATOM 732 C C . GLY A 1 93 ? 49.163 5.596 0.736 1.00 30.05 93 GLY A C 1
ATOM 733 O O . GLY A 1 93 ? 48.214 5.522 -0.030 1.00 30.05 93 GLY A O 1
ATOM 734 N N . HIS A 1 94 ? 49.158 5.114 1.980 1.00 34.34 94 HIS A N 1
ATOM 735 C CA . HIS A 1 94 ? 48.056 4.637 2.834 1.00 34.34 94 HIS A CA 1
ATOM 736 C C . HIS A 1 94 ? 46.665 5.305 2.631 1.00 34.34 94 HIS A C 1
ATOM 738 O O . HIS A 1 94 ? 46.590 6.490 2.344 1.00 34.34 94 HIS A O 1
ATOM 744 N N . GLY A 1 95 ? 45.521 4.649 2.877 1.00 31.72 95 GLY A N 1
ATOM 745 C CA . GLY A 1 95 ? 45.331 3.318 3.446 1.00 31.72 95 GLY A CA 1
ATOM 746 C C . GLY A 1 95 ? 43.869 2.859 3.606 1.00 31.72 95 GLY A C 1
ATOM 747 O O . GLY A 1 95 ? 42.929 3.641 3.558 1.00 31.72 95 GLY A O 1
ATOM 748 N N . SER A 1 96 ? 43.780 1.548 3.852 1.00 32.50 96 SER A N 1
ATOM 749 C CA . SER A 1 96 ? 42.834 0.789 4.685 1.00 32.50 96 SER A CA 1
ATOM 750 C C . SER A 1 96 ? 41.329 0.792 4.375 1.00 32.50 96 SER A C 1
ATOM 752 O O . SER A 1 96 ? 40.569 1.624 4.862 1.00 32.50 96 SER A O 1
ATOM 754 N N . TYR A 1 97 ? 40.883 -0.277 3.712 1.00 32.81 97 TYR A N 1
ATOM 755 C CA . TYR A 1 97 ? 39.636 -0.961 4.058 1.00 32.81 97 TYR A CA 1
ATOM 756 C C . TYR A 1 97 ? 40.000 -2.379 4.522 1.00 32.81 97 TYR A C 1
ATOM 758 O O . TYR A 1 97 ? 40.564 -3.160 3.760 1.00 32.81 97 TYR A O 1
ATOM 766 N N . GLU A 1 98 ? 39.689 -2.730 5.767 1.00 34.09 98 GLU A N 1
ATOM 767 C CA . GLU A 1 98 ? 39.598 -4.131 6.177 1.00 34.09 98 GLU A CA 1
ATOM 768 C C . GLU A 1 98 ? 38.147 -4.432 6.529 1.00 34.09 98 GLU A C 1
ATOM 770 O O . GLU A 1 98 ? 37.581 -3.902 7.483 1.00 34.09 98 GLU A O 1
ATOM 775 N N . ALA A 1 99 ? 37.554 -5.318 5.736 1.00 37.25 99 ALA A N 1
ATOM 776 C CA . ALA A 1 99 ? 36.425 -6.116 6.158 1.00 37.25 99 ALA A CA 1
ATOM 777 C C . ALA A 1 99 ? 36.969 -7.344 6.895 1.00 37.25 99 ALA A C 1
ATOM 779 O O . ALA A 1 99 ? 37.750 -8.110 6.328 1.00 37.25 99 ALA A O 1
ATOM 780 N N . ARG A 1 100 ? 36.499 -7.594 8.119 1.00 33.94 100 ARG A N 1
ATOM 781 C CA . ARG A 1 100 ? 36.458 -8.951 8.672 1.00 33.94 100 ARG A CA 1
ATOM 782 C C . ARG A 1 100 ? 35.093 -9.223 9.287 1.00 33.94 100 ARG A C 1
ATOM 784 O O . ARG A 1 100 ? 34.635 -8.521 10.180 1.00 33.94 100 ARG A O 1
ATOM 791 N N . GLN A 1 101 ? 34.466 -10.273 8.765 1.00 41.19 101 GLN A N 1
ATOM 792 C CA . GLN A 1 101 ? 33.385 -11.009 9.404 1.00 41.19 101 GLN A CA 1
ATOM 793 C C . GLN A 1 101 ? 33.860 -11.593 10.742 1.00 41.19 101 GLN A C 1
ATOM 795 O O . GLN A 1 101 ? 34.989 -12.086 10.805 1.00 41.19 101 GLN A O 1
ATOM 800 N N . SER A 1 102 ? 32.984 -11.613 11.755 1.00 31.45 102 SER A N 1
ATOM 801 C CA . SER A 1 102 ? 32.565 -12.803 12.534 1.00 31.45 102 SER A CA 1
ATOM 802 C C . SER A 1 102 ? 31.739 -12.383 13.768 1.00 31.45 102 SER A C 1
ATOM 804 O O . SER A 1 102 ? 32.197 -11.583 14.576 1.00 31.45 102 SER A O 1
ATOM 806 N N . PHE A 1 103 ? 30.535 -12.944 13.927 1.00 34.12 103 PHE A N 1
ATOM 807 C CA . PHE A 1 103 ? 29.833 -13.100 15.222 1.00 34.12 103 PHE A CA 1
ATOM 808 C C . PHE A 1 103 ? 30.431 -14.319 15.982 1.00 34.12 103 PHE A C 1
ATOM 810 O O . PHE A 1 103 ? 31.205 -15.034 15.339 1.00 34.12 103 PHE A O 1
ATOM 817 N N . PRO A 1 104 ? 30.072 -14.678 17.247 1.00 51.34 104 PRO A N 1
ATOM 818 C CA . PRO A 1 104 ? 29.050 -14.140 18.173 1.00 51.34 104 PRO A CA 1
ATOM 819 C C . PRO A 1 104 ? 29.524 -13.974 19.651 1.00 51.34 104 PRO A C 1
ATOM 821 O O . PRO A 1 104 ? 30.617 -14.403 20.000 1.00 51.34 104 PRO A O 1
ATOM 824 N N . ALA A 1 105 ? 28.677 -13.411 20.532 1.00 28.19 105 ALA A N 1
ATOM 825 C CA . ALA A 1 105 ? 28.269 -13.997 21.833 1.00 28.19 105 ALA A CA 1
ATOM 826 C C . ALA A 1 105 ? 27.681 -12.958 22.817 1.00 28.19 105 ALA A C 1
ATOM 828 O O . ALA A 1 105 ? 28.323 -11.977 23.168 1.00 28.19 105 ALA A O 1
ATOM 829 N N . SER A 1 106 ? 26.461 -13.265 23.271 1.00 29.41 106 SER A N 1
ATOM 830 C CA . SER A 1 106 ? 25.904 -13.143 24.628 1.00 29.41 106 SER A CA 1
ATOM 831 C C . SER A 1 106 ? 26.280 -11.969 25.542 1.00 29.41 106 SER A C 1
ATOM 833 O O . SER A 1 106 ? 27.403 -11.856 26.019 1.00 29.41 106 SER A O 1
ATOM 835 N N . GLY A 1 107 ? 25.251 -11.232 25.969 1.00 28.89 107 GLY A N 1
ATOM 836 C CA . GLY A 1 107 ? 25.311 -10.341 27.126 1.00 28.89 107 GLY A CA 1
ATOM 837 C C . GLY A 1 107 ? 23.939 -9.778 27.481 1.00 28.89 107 GLY A C 1
ATOM 838 O O . GLY A 1 107 ? 23.577 -8.696 27.038 1.00 28.89 107 GLY A O 1
ATOM 839 N N . ASN A 1 108 ? 23.169 -10.549 28.247 1.00 32.53 108 ASN A N 1
ATOM 840 C CA . ASN A 1 108 ? 21.903 -10.149 28.859 1.00 32.53 108 ASN A CA 1
ATOM 841 C C . ASN A 1 108 ? 22.076 -8.901 29.741 1.00 32.53 108 ASN A C 1
ATOM 843 O O . ASN A 1 108 ? 22.941 -8.927 30.610 1.00 32.53 108 ASN A O 1
ATOM 847 N N . HIS A 1 109 ? 21.186 -7.910 29.622 1.00 29.88 109 HIS A N 1
ATOM 848 C CA . HIS A 1 109 ? 20.553 -7.275 30.787 1.00 29.88 109 HIS A CA 1
ATOM 849 C C . HIS A 1 109 ? 19.319 -6.476 30.340 1.00 29.88 109 HIS A C 1
ATOM 851 O O . HIS A 1 109 ? 19.413 -5.344 29.876 1.00 29.88 109 HIS A O 1
ATOM 857 N N . PHE A 1 110 ? 18.145 -7.092 30.465 1.00 34.06 110 PHE A N 1
ATOM 858 C CA . PHE A 1 110 ? 16.939 -6.333 30.773 1.00 34.06 110 PHE A 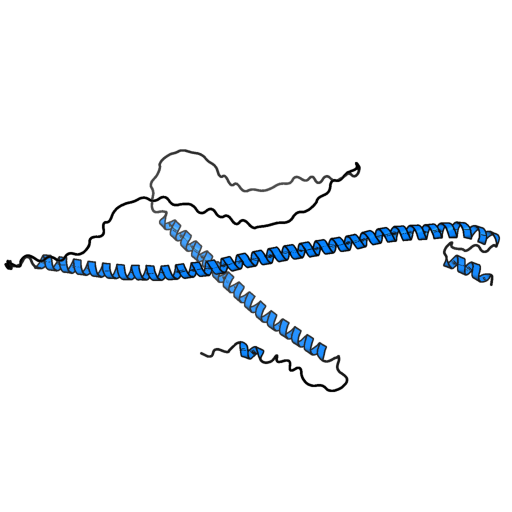CA 1
ATOM 859 C C . PHE A 1 110 ? 17.035 -5.954 32.246 1.00 34.06 110 PHE A C 1
ATOM 861 O O . PHE A 1 110 ? 17.288 -6.838 33.068 1.00 34.06 110 PHE A O 1
ATOM 868 N N . ASP A 1 111 ? 16.815 -4.682 32.560 1.00 30.88 111 ASP A N 1
ATOM 869 C CA . ASP A 1 111 ? 16.416 -4.281 33.900 1.00 30.88 111 ASP A CA 1
ATOM 870 C C . ASP A 1 111 ? 15.210 -3.348 33.803 1.00 30.88 111 ASP A C 1
ATOM 872 O O . ASP A 1 111 ? 15.121 -2.468 32.943 1.00 30.88 111 ASP A O 1
ATOM 876 N N . ASN A 1 112 ? 14.229 -3.664 34.634 1.00 31.61 112 ASN A N 1
ATOM 877 C CA . ASN A 1 112 ? 12.877 -3.134 34.671 1.00 31.61 112 ASN A CA 1
ATOM 878 C C . ASN A 1 112 ? 12.695 -2.375 36.000 1.00 31.61 112 ASN A C 1
ATOM 880 O O . ASN A 1 112 ? 13.390 -2.676 36.967 1.00 31.61 112 ASN A O 1
ATOM 884 N N . SER A 1 113 ? 11.676 -1.506 36.064 1.00 35.00 113 SER A N 1
ATOM 885 C CA . SER A 1 113 ? 11.172 -0.739 37.232 1.00 35.00 113 SER A CA 1
ATOM 886 C C . SER A 1 113 ? 11.939 0.565 37.572 1.00 35.00 113 SER A C 1
ATOM 888 O O . SER A 1 113 ? 13.150 0.615 37.440 1.00 35.00 113 SER A O 1
ATOM 890 N N . HIS A 1 114 ? 11.343 1.707 37.958 1.00 31.56 114 HIS A N 1
ATOM 891 C CA . HIS A 1 114 ? 10.111 1.981 38.709 1.00 31.56 114 HIS A CA 1
ATOM 892 C C . HIS A 1 114 ? 9.573 3.431 38.470 1.00 31.56 114 HIS A C 1
ATOM 894 O O . HIS A 1 114 ? 10.324 4.398 38.500 1.00 31.56 114 HIS A O 1
ATOM 900 N N . ILE A 1 115 ? 8.252 3.538 38.257 1.00 35.19 115 ILE A N 1
ATOM 901 C CA . ILE A 1 115 ? 7.217 4.502 38.742 1.00 35.19 115 ILE A CA 1
ATOM 902 C C . ILE A 1 115 ? 7.552 5.883 39.395 1.00 35.19 115 ILE A C 1
ATOM 904 O O . ILE A 1 115 ? 8.168 5.949 40.452 1.00 35.19 115 ILE A O 1
ATOM 908 N N . ASN A 1 116 ? 6.836 6.906 38.871 1.00 32.41 116 ASN A N 1
ATOM 909 C CA . ASN A 1 116 ? 6.117 8.055 39.497 1.00 32.41 116 ASN A CA 1
ATOM 910 C C . ASN A 1 116 ? 6.806 9.384 39.916 1.00 32.41 116 ASN A C 1
ATOM 912 O O . ASN A 1 116 ? 7.642 9.417 40.812 1.00 32.41 116 ASN A O 1
ATOM 916 N N . GLY A 1 117 ? 6.260 10.509 39.398 1.00 30.36 117 GLY A N 1
ATOM 917 C CA . GLY A 1 117 ? 6.289 11.850 40.026 1.00 30.36 117 GLY A CA 1
ATOM 918 C C . GLY A 1 117 ? 6.175 13.068 39.075 1.00 30.36 117 GLY A C 1
ATOM 919 O O . GLY A 1 117 ? 7.190 13.573 38.614 1.00 30.36 117 GLY A O 1
ATOM 920 N N . ALA A 1 118 ? 4.964 13.582 38.812 1.00 29.38 118 ALA A N 1
ATOM 921 C CA . ALA A 1 118 ? 4.703 14.925 38.234 1.00 29.38 118 ALA A CA 1
ATOM 922 C C . ALA A 1 118 ? 4.548 15.980 39.374 1.00 29.38 118 ALA A C 1
ATOM 924 O O . ALA A 1 118 ? 4.618 15.556 40.530 1.00 29.38 118 ALA A O 1
ATOM 925 N N . PRO A 1 119 ? 4.231 17.290 39.168 1.00 50.88 119 PRO A N 1
ATOM 926 C CA . PRO A 1 119 ? 4.123 18.116 37.944 1.00 50.88 119 PRO A CA 1
ATOM 927 C C . PRO A 1 119 ? 4.782 19.532 38.055 1.00 50.88 119 PRO A C 1
ATOM 929 O O . PRO A 1 119 ? 5.064 20.016 39.150 1.00 50.88 119 PRO A O 1
ATOM 932 N N . ARG A 1 120 ? 4.920 20.289 36.946 1.00 31.34 120 ARG A N 1
ATOM 933 C CA . ARG A 1 120 ? 4.900 21.776 36.999 1.00 31.34 120 ARG A CA 1
ATOM 934 C C . ARG A 1 120 ? 4.477 22.448 35.675 1.00 31.34 120 ARG A C 1
ATOM 936 O O . ARG A 1 120 ? 5.245 22.532 34.731 1.00 31.34 120 ARG A O 1
ATOM 943 N N . VAL A 1 121 ? 3.210 22.865 35.662 1.00 31.62 121 VAL A N 1
ATOM 944 C CA . VAL A 1 121 ? 2.603 24.144 35.219 1.00 31.62 121 VAL A CA 1
ATOM 945 C C . VAL A 1 121 ? 3.316 25.016 34.144 1.00 31.62 121 VAL A C 1
ATOM 947 O O . VAL A 1 121 ? 4.377 25.575 34.395 1.00 31.62 121 VAL A O 1
ATOM 950 N N . GLN A 1 122 ? 2.591 25.143 33.016 1.00 35.84 122 GLN A N 1
ATOM 951 C CA . GLN A 1 122 ? 2.431 26.125 31.898 1.00 35.84 122 GLN A CA 1
ATOM 952 C C . GLN A 1 122 ? 2.802 27.632 32.096 1.00 35.84 122 GLN A C 1
ATOM 954 O O . GLN A 1 122 ? 3.052 27.996 33.244 1.00 35.84 122 GLN A O 1
ATOM 959 N N . PRO A 1 123 ? 2.760 28.543 31.063 1.00 49.03 123 PRO A N 1
ATOM 960 C CA . PRO A 1 123 ? 1.838 28.567 29.894 1.00 49.03 123 PRO A CA 1
ATOM 961 C C . PRO A 1 123 ? 2.334 29.068 28.502 1.00 49.03 123 PRO A C 1
ATOM 963 O O . PRO A 1 123 ? 3.417 29.617 28.359 1.00 49.03 123 PRO A O 1
ATOM 966 N N . ASN A 1 124 ? 1.455 28.817 27.510 1.00 28.53 124 ASN A N 1
ATOM 967 C CA . ASN A 1 124 ? 1.102 29.535 26.263 1.00 28.53 124 ASN A CA 1
ATOM 968 C C . ASN A 1 124 ? 2.041 30.593 25.656 1.00 28.53 124 ASN A C 1
ATOM 970 O O . ASN A 1 124 ? 2.384 31.556 26.324 1.00 28.53 124 ASN A O 1
ATOM 974 N N . ASP A 1 125 ? 2.194 30.530 24.324 1.00 31.08 125 ASP A N 1
ATOM 975 C CA . ASP A 1 125 ? 1.713 31.612 23.448 1.00 31.08 125 ASP A CA 1
ATOM 976 C C . ASP A 1 125 ? 1.394 31.133 22.016 1.00 31.08 125 ASP A C 1
ATOM 978 O O . ASP A 1 125 ? 1.951 30.159 21.507 1.00 31.08 125 ASP A O 1
ATOM 982 N N . GLN A 1 126 ? 0.396 31.802 21.436 1.00 33.62 126 GLN A N 1
ATOM 983 C CA . GLN A 1 126 ? -0.367 31.497 20.224 1.00 33.62 126 GLN A CA 1
ATOM 984 C C . GLN A 1 126 ? 0.374 31.699 18.883 1.00 33.62 126 GLN A C 1
ATOM 986 O O . GLN A 1 126 ? 1.208 32.585 18.727 1.00 33.62 126 GLN A O 1
ATOM 991 N N . LEU A 1 127 ? -0.056 30.925 17.875 1.00 37.75 127 LEU A N 1
ATOM 992 C CA . LEU A 1 127 ? 0.086 31.210 16.434 1.00 37.75 127 LEU A CA 1
ATOM 993 C C . LEU A 1 127 ? -0.778 32.429 16.028 1.00 37.75 127 LEU A C 1
ATOM 995 O O . LEU A 1 127 ? -1.783 32.692 16.693 1.00 37.75 127 LEU A O 1
ATOM 999 N N . PRO A 1 128 ? -0.494 33.108 14.897 1.00 38.69 128 PRO A N 1
ATOM 1000 C CA . PRO A 1 128 ? -1.277 32.775 13.696 1.00 38.69 128 PRO A CA 1
ATOM 1001 C C . PRO A 1 128 ? -0.540 32.901 12.342 1.00 38.69 128 PRO A C 1
ATOM 1003 O O . PRO A 1 128 ? 0.227 33.825 12.102 1.00 38.69 128 PRO A O 1
ATOM 1006 N N . VAL A 1 129 ? -0.842 31.927 11.474 1.00 41.09 129 VAL A N 1
ATOM 1007 C CA . VAL A 1 129 ? -1.115 31.989 10.019 1.00 41.09 129 VAL A CA 1
ATOM 1008 C C . VAL A 1 129 ? -0.631 33.228 9.250 1.00 41.09 129 VAL A C 1
ATOM 1010 O O . VAL A 1 129 ? -1.142 34.316 9.475 1.00 41.09 129 VAL A O 1
ATOM 1013 N N . ASP A 1 130 ? 0.186 33.011 8.210 1.00 29.61 130 ASP A N 1
ATOM 1014 C CA . ASP A 1 130 ? -0.177 33.502 6.877 1.00 29.61 130 ASP A CA 1
ATOM 1015 C C . ASP A 1 130 ? 0.467 32.726 5.720 1.00 29.61 130 ASP A C 1
ATOM 1017 O O . ASP A 1 130 ? 1.522 32.103 5.817 1.00 29.61 130 ASP A O 1
ATOM 1021 N N . ASN A 1 131 ? -0.312 32.724 4.649 1.00 35.16 131 ASN A N 1
ATOM 1022 C CA . ASN A 1 131 ? -0.267 31.951 3.419 1.00 35.16 131 ASN A CA 1
ATOM 1023 C C . ASN A 1 131 ? 0.848 32.435 2.457 1.00 35.16 131 ASN A C 1
ATOM 1025 O O . ASN A 1 131 ? 1.472 33.461 2.700 1.00 35.16 131 ASN A O 1
ATOM 1029 N N . VAL A 1 132 ? 0.972 31.762 1.301 1.00 35.34 132 VAL A N 1
ATOM 1030 C CA . VAL A 1 132 ? 1.712 32.138 0.066 1.00 35.34 132 VAL A CA 1
ATOM 1031 C C . VAL A 1 132 ? 3.003 31.342 -0.211 1.00 35.34 132 VAL A C 1
ATOM 1033 O O . VAL A 1 132 ? 4.095 31.687 0.214 1.00 35.34 132 VAL A O 1
ATOM 1036 N N . GLY A 1 133 ? 2.869 30.360 -1.109 1.00 33.38 133 GLY A N 1
ATOM 1037 C CA . GLY A 1 133 ? 3.500 30.487 -2.427 1.00 33.38 133 GLY A CA 1
ATOM 1038 C C . GLY A 1 133 ? 4.855 29.813 -2.682 1.00 33.38 133 GLY A C 1
ATOM 1039 O O . GLY A 1 133 ? 5.896 30.276 -2.246 1.00 33.38 133 GLY A O 1
ATOM 1040 N N . GLN A 1 134 ? 4.798 28.871 -3.628 1.00 32.34 134 GLN A N 1
ATOM 1041 C CA . GLN A 1 134 ? 5.764 28.650 -4.715 1.00 32.34 134 GLN A CA 1
ATOM 1042 C C . GLN A 1 134 ? 6.964 27.720 -4.471 1.00 32.34 134 GLN A C 1
ATOM 1044 O O . GLN A 1 134 ? 7.972 28.041 -3.851 1.00 32.34 134 GLN A O 1
ATOM 1049 N N . SER A 1 135 ? 6.843 26.570 -5.136 1.00 40.69 135 SER A N 1
ATOM 1050 C CA . SER A 1 135 ? 7.889 25.656 -5.576 1.00 40.69 135 SER A CA 1
ATOM 1051 C C . SER A 1 135 ? 9.128 26.368 -6.116 1.00 40.69 135 SER A C 1
ATOM 1053 O O . SER A 1 135 ? 9.016 27.186 -7.027 1.00 40.69 135 SER A O 1
ATOM 1055 N N . GLN A 1 136 ? 10.314 25.945 -5.674 1.00 40.16 136 GLN A N 1
ATOM 1056 C CA . GLN A 1 136 ? 11.554 26.166 -6.415 1.00 40.16 136 GLN A CA 1
ATOM 1057 C C . GLN A 1 136 ? 12.292 24.846 -6.626 1.00 40.16 136 GLN A C 1
ATOM 1059 O O . GLN A 1 136 ? 12.935 24.290 -5.740 1.00 40.16 136 GLN A O 1
ATOM 1064 N N . LEU A 1 137 ? 12.164 24.361 -7.860 1.00 38.88 137 LEU A N 1
ATOM 1065 C CA . LEU A 1 137 ? 13.123 23.491 -8.522 1.00 38.88 137 LEU A CA 1
ATOM 1066 C C . LEU A 1 137 ? 14.458 24.235 -8.636 1.00 38.88 137 LEU A C 1
ATOM 1068 O O . LEU A 1 137 ? 14.472 25.396 -9.040 1.00 38.88 137 LEU A O 1
ATOM 1072 N N . SER A 1 138 ? 15.578 23.563 -8.374 1.00 30.72 138 SER A N 1
ATOM 1073 C CA . SER A 1 138 ? 16.878 23.967 -8.921 1.00 30.72 138 SER A CA 1
ATOM 1074 C C . SER A 1 138 ? 17.841 22.784 -8.992 1.00 30.72 138 SER A C 1
ATOM 1076 O O . SER A 1 138 ? 18.388 22.332 -7.990 1.00 30.72 138 SER A O 1
ATOM 1078 N N . SER A 1 139 ? 18.058 22.310 -10.219 1.00 35.22 139 SER A N 1
ATOM 1079 C CA . SER A 1 139 ? 19.280 21.624 -10.643 1.00 35.22 139 SER A CA 1
ATOM 1080 C C . SER A 1 139 ? 20.272 22.670 -11.172 1.00 35.22 139 SER A C 1
ATOM 1082 O O . SER A 1 139 ? 19.837 23.617 -11.831 1.00 35.22 139 SER A O 1
ATOM 1084 N N . PRO A 1 140 ? 21.589 22.526 -10.945 1.00 40.16 140 PRO A N 1
ATOM 1085 C CA . PRO A 1 140 ? 22.566 23.473 -11.459 1.00 40.16 140 PRO A CA 1
ATOM 1086 C C . PRO A 1 140 ? 22.944 23.143 -12.911 1.00 40.16 140 PRO A C 1
ATOM 1088 O O . PRO A 1 140 ? 23.373 22.035 -13.228 1.00 40.16 140 PRO A O 1
ATOM 1091 N N . PHE A 1 141 ? 22.819 24.137 -13.789 1.00 30.14 141 PHE A N 1
ATOM 1092 C CA . PHE A 1 141 ? 23.410 24.150 -15.128 1.00 30.14 141 PHE A CA 1
ATOM 1093 C C . PHE A 1 141 ? 24.872 24.611 -15.011 1.00 30.14 141 PHE A C 1
ATOM 1095 O O . PHE A 1 141 ? 25.138 25.691 -14.480 1.00 30.14 141 PHE A O 1
ATOM 1102 N N . MET A 1 142 ? 25.827 23.825 -15.515 1.00 35.84 142 MET A N 1
ATOM 1103 C CA . MET A 1 142 ? 27.222 24.259 -15.640 1.00 35.84 142 MET A CA 1
ATOM 1104 C C . MET A 1 142 ? 27.444 24.963 -16.978 1.00 35.84 142 MET A C 1
ATOM 1106 O O . MET A 1 142 ? 27.121 24.457 -18.051 1.00 35.84 142 MET A O 1
ATOM 1110 N N . ARG A 1 143 ? 27.999 26.169 -16.863 1.00 32.09 143 ARG A N 1
ATOM 1111 C CA . ARG A 1 143 ? 28.374 27.086 -17.933 1.00 32.09 143 ARG A CA 1
ATOM 1112 C C . ARG A 1 143 ? 29.699 26.656 -18.578 1.00 32.09 143 ARG A C 1
ATOM 1114 O O . ARG A 1 143 ? 30.612 26.178 -17.915 1.00 32.09 143 ARG A O 1
ATOM 1121 N N . SER A 1 144 ? 29.745 26.891 -19.881 1.00 36.75 144 SER A N 1
ATOM 1122 C CA . SER A 1 144 ? 30.793 26.704 -20.890 1.00 36.75 144 SER A CA 1
ATOM 1123 C C . SER A 1 144 ? 32.197 27.243 -20.583 1.00 36.75 144 SER A C 1
ATOM 1125 O O . SER A 1 144 ? 32.327 28.333 -20.024 1.00 36.75 144 SER A O 1
ATOM 1127 N N . ILE A 1 145 ? 33.217 26.588 -21.158 1.00 38.44 145 ILE A N 1
ATOM 1128 C CA . ILE A 1 145 ? 34.530 27.174 -21.482 1.00 38.44 145 ILE A CA 1
ATOM 1129 C C . ILE A 1 145 ? 34.978 26.643 -22.864 1.00 38.44 145 ILE A C 1
ATOM 1131 O O . ILE A 1 145 ? 35.104 25.435 -23.046 1.00 38.44 145 ILE A O 1
ATOM 1135 N N . SER A 1 146 ? 35.183 27.536 -23.840 1.00 36.47 146 SER A N 1
ATOM 1136 C CA . SER A 1 146 ? 35.801 27.259 -25.160 1.00 36.47 146 SER A CA 1
ATOM 1137 C C . SER A 1 146 ? 37.331 27.134 -25.042 1.00 36.47 146 SER A C 1
ATOM 1139 O O . SER A 1 146 ? 37.880 27.654 -24.069 1.00 36.47 146 SER A O 1
ATOM 1141 N N . PRO A 1 147 ? 38.057 26.550 -26.028 1.00 41.44 147 PRO A N 1
ATOM 1142 C CA . PRO A 1 147 ? 38.761 27.420 -26.998 1.00 41.44 147 PRO A CA 1
ATOM 1143 C C . PRO A 1 147 ? 39.033 26.869 -28.431 1.00 41.44 147 PRO A C 1
ATOM 1145 O O . PRO A 1 147 ? 39.599 25.800 -28.616 1.00 41.44 147 PRO A O 1
ATOM 1148 N N . SER A 1 148 ? 38.719 27.718 -29.424 1.00 31.53 148 SER A N 1
ATOM 1149 C CA . SER A 1 148 ? 39.526 28.189 -30.581 1.00 31.53 148 SER A CA 1
ATOM 1150 C C . SER A 1 148 ? 40.475 27.239 -31.349 1.00 31.53 148 SER A C 1
ATOM 1152 O O . SER A 1 148 ? 41.516 26.864 -30.815 1.00 31.53 148 SER A O 1
ATOM 1154 N N . ARG A 1 149 ? 40.256 27.059 -32.671 1.00 34.81 149 ARG A N 1
ATOM 1155 C CA . ARG A 1 149 ? 40.995 27.775 -33.749 1.00 34.81 149 ARG A CA 1
ATOM 1156 C C . ARG A 1 149 ? 40.717 27.249 -35.177 1.00 34.81 149 ARG A C 1
ATOM 1158 O O . ARG A 1 149 ? 40.787 26.057 -35.423 1.00 34.81 149 ARG A O 1
ATOM 1165 N N . HIS A 1 150 ? 40.549 28.216 -36.087 1.00 37.50 150 HIS A N 1
ATOM 1166 C CA . HIS A 1 150 ? 40.854 28.231 -37.530 1.00 37.50 150 HIS A CA 1
ATOM 1167 C C . HIS A 1 150 ? 40.177 27.232 -38.488 1.00 37.50 150 HIS A C 1
ATOM 1169 O O . HIS A 1 150 ? 40.585 26.082 -38.574 1.00 37.50 150 HIS A O 1
ATOM 1175 N N . LEU A 1 151 ? 39.320 27.755 -39.375 1.00 33.66 151 LEU A N 1
ATOM 1176 C CA . LEU A 1 151 ? 39.437 27.519 -40.821 1.00 33.66 151 LEU A CA 1
ATOM 1177 C C . LEU A 1 151 ? 38.689 28.630 -41.592 1.00 33.66 151 LEU A C 1
ATOM 1179 O O . LEU A 1 151 ? 37.539 28.901 -41.251 1.00 33.66 151 LEU A O 1
ATOM 1183 N N . PRO A 1 152 ? 39.321 29.313 -42.564 1.00 47.69 152 PRO A N 1
ATOM 1184 C CA . PRO A 1 152 ? 38.640 30.290 -43.399 1.00 47.69 152 PRO A CA 1
ATOM 1185 C C . PRO A 1 152 ? 37.876 29.612 -44.542 1.00 47.69 152 PRO A C 1
ATOM 1187 O O . PRO A 1 152 ? 38.378 28.695 -45.193 1.00 47.69 152 PRO A O 1
ATOM 1190 N N . GLU A 1 153 ? 36.671 30.128 -44.762 1.00 38.81 153 GLU A N 1
ATOM 1191 C CA . GLU A 1 153 ? 35.855 30.015 -45.967 1.00 38.81 153 GLU A CA 1
ATOM 1192 C C . GLU A 1 153 ? 36.702 30.386 -47.198 1.00 38.81 153 GLU A C 1
ATOM 1194 O O . GLU A 1 153 ? 37.295 31.467 -47.254 1.00 38.81 153 GLU A O 1
ATOM 1199 N N . GLY A 1 154 ? 36.810 29.468 -48.155 1.00 41.94 154 GLY A N 1
ATOM 1200 C CA . GLY A 1 154 ? 37.495 29.676 -49.425 1.00 41.94 154 GLY A CA 1
ATOM 1201 C C . GLY A 1 154 ? 36.482 29.624 -50.555 1.00 41.94 154 GLY A C 1
ATOM 1202 O O . GLY A 1 154 ? 36.128 28.538 -51.009 1.00 41.94 154 GLY A O 1
ATOM 1203 N N . ASP A 1 155 ? 36.028 30.801 -50.976 1.00 34.19 155 ASP A N 1
ATOM 1204 C CA . ASP A 1 155 ? 35.152 30.995 -52.124 1.00 34.19 155 ASP A CA 1
ATOM 1205 C C . ASP A 1 155 ? 35.843 30.644 -53.448 1.00 34.19 155 ASP A C 1
ATOM 1207 O O . ASP A 1 155 ? 37.049 30.817 -53.647 1.00 34.19 155 ASP A O 1
ATOM 1211 N N . HIS A 1 156 ? 35.017 30.156 -54.366 1.00 42.06 156 HIS A N 1
ATOM 1212 C CA . HIS A 1 156 ? 35.337 29.814 -55.740 1.00 42.06 156 HIS A CA 1
ATOM 1213 C C . HIS A 1 156 ? 35.909 31.000 -56.534 1.00 42.06 156 HIS A C 1
ATOM 1215 O O . HIS A 1 156 ? 35.266 32.040 -56.636 1.00 42.06 156 HIS A O 1
ATOM 1221 N N . ASP A 1 157 ? 37.019 30.788 -57.249 1.00 36.03 157 ASP A N 1
ATOM 1222 C CA . ASP A 1 157 ? 37.142 31.368 -58.588 1.00 36.03 157 ASP A CA 1
ATOM 1223 C C . ASP A 1 157 ? 37.898 30.431 -59.535 1.00 36.03 157 ASP A C 1
ATOM 1225 O O . ASP A 1 157 ? 38.972 29.897 -59.251 1.00 36.03 157 ASP A O 1
ATOM 1229 N N . SER A 1 158 ? 37.262 30.223 -60.678 1.00 46.09 158 SER A N 1
ATOM 1230 C CA . SER A 1 158 ? 37.681 29.381 -61.781 1.00 46.09 158 SER A CA 1
ATOM 1231 C C . SER A 1 158 ? 38.525 30.231 -62.717 1.00 46.09 158 SER A C 1
ATOM 1233 O O . SER A 1 158 ? 37.999 31.130 -63.373 1.00 46.09 158 SER A O 1
ATOM 1235 N N . ARG A 1 159 ? 39.825 29.941 -62.847 1.00 38.62 159 ARG A N 1
ATOM 1236 C CA . ARG A 1 159 ? 40.620 30.525 -63.931 1.00 38.62 159 ARG A CA 1
ATOM 1237 C C . ARG A 1 159 ? 41.618 29.544 -64.541 1.00 38.62 159 ARG A C 1
ATOM 1239 O O . ARG A 1 159 ? 42.558 29.073 -63.916 1.00 38.62 159 ARG A O 1
ATOM 1246 N N . PHE A 1 160 ? 41.315 29.270 -65.803 1.00 38.72 160 PHE A N 1
ATOM 1247 C CA . PHE A 1 160 ? 42.042 28.552 -66.836 1.00 38.72 160 PHE A CA 1
ATOM 1248 C C . PHE A 1 160 ? 43.544 28.861 -66.940 1.00 38.72 160 PHE A C 1
ATOM 1250 O O . PHE A 1 160 ? 43.974 29.980 -66.660 1.00 38.72 160 PHE A O 1
ATOM 1257 N N . SER A 1 161 ? 44.237 27.910 -67.593 1.00 35.97 161 SER A N 1
ATOM 1258 C CA . SER A 1 161 ? 45.573 27.948 -68.243 1.00 35.97 161 SER A CA 1
ATOM 1259 C C . SER A 1 161 ? 46.640 27.223 -67.411 1.00 35.97 161 SER A C 1
ATOM 1261 O O . SER A 1 161 ? 46.879 27.597 -66.276 1.00 35.97 161 SER A O 1
ATOM 1263 N N . SER A 1 162 ? 47.365 26.194 -67.865 1.00 42.75 162 SER A N 1
ATOM 1264 C CA . SER A 1 162 ? 47.823 25.772 -69.206 1.00 42.75 162 SER A CA 1
ATOM 1265 C C . SER A 1 162 ? 48.578 24.411 -69.063 1.00 42.75 162 SER A C 1
ATOM 1267 O O . SER A 1 162 ? 48.570 23.850 -67.971 1.00 42.75 162 SER A O 1
ATOM 1269 N N . PRO A 1 163 ? 49.289 23.872 -70.073 1.00 53.22 163 PRO A N 1
ATOM 1270 C CA . PRO A 1 163 ? 48.782 23.188 -71.254 1.00 53.22 163 PRO A CA 1
ATOM 1271 C C . PRO A 1 163 ? 49.268 21.722 -71.365 1.00 53.22 163 PRO A C 1
ATOM 1273 O O . PRO A 1 163 ? 50.248 21.282 -70.771 1.00 53.22 163 PRO A O 1
ATOM 1276 N N . GLN A 1 164 ? 48.573 20.980 -72.218 1.00 46.00 164 GLN A N 1
ATOM 1277 C CA . GLN A 1 164 ? 48.953 19.690 -72.786 1.00 46.00 164 GLN A CA 1
ATOM 1278 C C . GLN A 1 164 ? 50.242 19.807 -73.620 1.00 46.00 164 GLN A C 1
ATOM 1280 O O . GLN A 1 164 ? 50.244 20.574 -74.578 1.00 46.00 164 GLN A O 1
ATOM 1285 N N . GLN A 1 165 ? 51.289 19.018 -73.330 1.00 40.94 165 GLN A N 1
ATOM 1286 C CA . GLN A 1 165 ? 52.304 18.603 -74.320 1.00 40.94 165 GLN A CA 1
ATOM 1287 C C . GLN A 1 165 ? 53.292 17.561 -73.765 1.00 40.94 165 GLN A C 1
ATOM 1289 O O . GLN A 1 165 ? 53.933 17.793 -72.746 1.00 40.94 165 GLN A O 1
ATOM 1294 N N . GLY A 1 166 ? 53.465 16.449 -74.493 1.00 37.38 166 GLY A N 1
ATOM 1295 C CA . GLY A 1 166 ? 54.647 15.581 -74.380 1.00 37.38 166 GLY A CA 1
ATOM 1296 C C . GLY A 1 166 ? 54.360 14.089 -74.205 1.00 37.38 166 GLY A C 1
ATOM 1297 O O . GLY A 1 166 ? 54.560 13.544 -73.126 1.00 37.38 166 GLY A O 1
ATOM 1298 N N . LEU A 1 167 ? 53.928 13.409 -75.271 1.00 47.72 167 LEU A N 1
ATOM 1299 C CA . LEU A 1 167 ? 53.952 11.945 -75.356 1.00 47.72 167 LEU A CA 1
ATOM 1300 C C . LEU A 1 167 ? 55.388 11.452 -75.596 1.00 47.72 167 LEU A C 1
ATOM 1302 O O . LEU A 1 167 ? 56.014 11.858 -76.570 1.00 47.72 167 LEU A O 1
ATOM 1306 N N . MET A 1 168 ? 55.845 10.515 -74.765 1.00 38.84 168 MET A N 1
ATOM 1307 C CA . MET A 1 168 ? 56.888 9.526 -75.074 1.00 38.84 168 MET A CA 1
ATOM 1308 C C . MET A 1 168 ? 56.513 8.217 -74.351 1.00 38.84 168 MET A C 1
ATOM 1310 O O . MET A 1 168 ? 56.546 8.194 -73.119 1.00 38.84 168 MET A O 1
ATOM 1314 N N . PRO A 1 169 ? 56.129 7.129 -75.049 1.00 53.09 169 PRO A N 1
ATOM 1315 C CA . PRO A 1 169 ? 55.966 5.823 -74.423 1.00 53.09 169 PRO A CA 1
ATOM 1316 C C . PRO A 1 169 ? 57.336 5.138 -74.336 1.00 53.09 169 PRO A C 1
ATOM 1318 O O . PRO A 1 169 ? 57.894 4.710 -75.344 1.00 53.09 169 PRO A O 1
ATOM 1321 N N . MET A 1 170 ? 57.897 5.061 -73.127 1.00 52.00 170 MET A N 1
ATOM 1322 C CA . MET A 1 170 ? 59.093 4.255 -72.862 1.00 52.00 170 MET A CA 1
ATOM 1323 C C . MET A 1 170 ? 58.722 2.769 -72.721 1.00 52.00 170 MET A C 1
ATOM 1325 O O . MET A 1 170 ? 57.712 2.462 -72.077 1.00 52.00 170 MET A O 1
ATOM 1329 N N . PRO A 1 171 ? 59.515 1.843 -73.290 1.00 54.94 171 PRO A N 1
ATOM 1330 C CA . PRO A 1 171 ? 59.221 0.423 -73.240 1.00 54.94 171 PRO A CA 1
ATOM 1331 C C . PRO A 1 171 ? 59.545 -0.159 -71.855 1.00 54.94 171 PRO A C 1
ATOM 1333 O O . PRO A 1 171 ? 60.623 0.030 -71.299 1.00 54.94 171 PRO A O 1
ATOM 1336 N N . GLU A 1 172 ? 58.553 -0.869 -71.321 1.00 54.03 172 GLU A N 1
ATOM 1337 C CA . GLU A 1 172 ? 58.681 -2.115 -70.557 1.00 54.03 172 GLU A CA 1
ATOM 1338 C C . GLU A 1 172 ? 59.681 -2.161 -69.387 1.00 54.03 172 GLU A C 1
ATOM 1340 O O . GLU A 1 172 ? 60.683 -2.865 -69.389 1.00 54.03 172 GLU A O 1
ATOM 1345 N N . THR A 1 173 ? 59.262 -1.556 -68.274 1.00 55.44 173 THR A N 1
ATOM 1346 C CA . THR A 1 173 ? 59.410 -2.150 -66.924 1.00 55.44 173 THR A CA 1
ATOM 1347 C C . THR A 1 173 ? 58.023 -2.342 -66.285 1.00 55.44 173 THR A C 1
ATOM 1349 O O . THR A 1 173 ? 57.772 -2.052 -65.115 1.00 55.44 173 THR A O 1
ATOM 1352 N N . ASN A 1 174 ? 57.059 -2.766 -67.108 1.00 56.12 174 ASN A N 1
ATOM 1353 C CA . ASN A 1 174 ? 55.626 -2.606 -66.839 1.00 56.12 174 ASN A CA 1
ATOM 1354 C C . ASN A 1 174 ? 55.000 -3.761 -66.029 1.00 56.12 174 ASN A C 1
ATOM 1356 O O . ASN A 1 174 ? 53.925 -3.603 -65.459 1.00 56.12 174 ASN A O 1
ATOM 1360 N N . ASN A 1 175 ? 55.674 -4.909 -65.914 1.00 57.75 175 ASN A N 1
ATOM 1361 C CA . ASN A 1 175 ? 55.082 -6.092 -65.273 1.00 57.75 175 ASN A CA 1
ATOM 1362 C C . ASN A 1 175 ? 55.075 -6.005 -63.737 1.00 57.75 175 ASN A C 1
ATOM 1364 O O . ASN A 1 175 ? 54.061 -6.306 -63.110 1.00 57.75 175 ASN A O 1
ATOM 1368 N N . SER A 1 176 ? 56.153 -5.516 -63.119 1.00 63.53 176 SER A N 1
ATOM 1369 C CA . SER A 1 176 ? 56.250 -5.368 -61.655 1.00 63.53 176 SER A CA 1
ATOM 1370 C C . SER A 1 176 ? 55.334 -4.258 -61.127 1.00 63.53 176 SER A C 1
ATOM 1372 O O . SER A 1 176 ? 54.689 -4.404 -60.091 1.00 63.53 176 SER A O 1
ATOM 1374 N N . ASN A 1 177 ? 55.223 -3.162 -61.883 1.00 68.62 177 ASN A N 1
ATOM 1375 C CA . ASN A 1 177 ? 54.342 -2.040 -61.563 1.00 68.62 177 ASN A CA 1
ATOM 1376 C C . ASN A 1 177 ? 52.861 -2.391 -61.754 1.00 68.62 177 ASN A C 1
ATOM 1378 O O . ASN A 1 177 ? 52.019 -1.889 -61.015 1.00 68.62 177 ASN A O 1
ATOM 1382 N N . SER A 1 178 ? 52.529 -3.258 -62.715 1.00 74.06 178 SER A N 1
ATOM 1383 C CA . SER A 1 178 ? 51.159 -3.742 -62.908 1.00 74.06 178 SER A CA 1
ATOM 1384 C C . SER A 1 178 ? 50.701 -4.658 -61.768 1.00 74.06 178 SER A C 1
ATOM 1386 O O . SER A 1 178 ? 49.566 -4.529 -61.317 1.00 74.06 178 SER A O 1
ATOM 1388 N N . LEU A 1 179 ? 51.575 -5.539 -61.263 1.00 80.00 179 LEU A N 1
ATOM 1389 C CA . LEU A 1 179 ? 51.253 -6.450 -60.157 1.00 80.00 179 LEU A CA 1
ATOM 1390 C C . LEU A 1 179 ? 51.043 -5.692 -58.840 1.00 80.00 179 LEU A C 1
ATOM 1392 O O . LEU A 1 179 ? 50.022 -5.886 -58.191 1.00 80.00 179 LEU A O 1
ATOM 1396 N N . LEU A 1 180 ? 51.941 -4.765 -58.486 1.00 85.69 180 LEU A N 1
ATOM 1397 C CA . LEU A 1 180 ? 51.781 -3.923 -57.291 1.00 85.69 180 LEU A CA 1
ATOM 1398 C C . LEU A 1 180 ? 50.535 -3.028 -57.369 1.00 85.69 180 LEU A C 1
ATOM 1400 O O . LEU A 1 180 ? 49.862 -2.814 -56.366 1.00 85.69 180 LEU A O 1
ATOM 1404 N N . LYS A 1 181 ? 50.187 -2.527 -58.562 1.00 83.81 181 LYS A N 1
ATOM 1405 C CA . LYS A 1 181 ? 48.934 -1.784 -58.774 1.00 83.81 181 LYS A CA 1
ATOM 1406 C C . LYS A 1 181 ? 47.702 -2.668 -58.597 1.00 83.81 181 LYS A C 1
ATOM 1408 O O . LYS A 1 181 ? 46.712 -2.208 -58.036 1.00 83.81 181 LYS A O 1
ATOM 1413 N N . GLN A 1 182 ? 47.751 -3.911 -59.070 1.00 87.75 182 GLN A N 1
ATOM 1414 C CA . GLN A 1 182 ? 46.662 -4.869 -58.902 1.00 87.75 182 GLN A CA 1
ATOM 1415 C C . GLN A 1 182 ? 46.496 -5.284 -57.434 1.00 87.75 182 GLN A C 1
ATOM 1417 O O . GLN A 1 182 ? 45.370 -5.328 -56.950 1.00 87.75 182 GLN A O 1
ATOM 1422 N N . ASP A 1 183 ? 47.597 -5.525 -56.723 1.00 89.44 183 ASP A N 1
ATOM 1423 C CA . ASP A 1 183 ? 47.610 -5.835 -55.291 1.00 89.44 183 ASP A CA 1
ATOM 1424 C C . ASP A 1 183 ? 47.090 -4.662 -54.448 1.00 89.44 183 ASP A C 1
ATOM 1426 O O . ASP A 1 183 ? 46.217 -4.831 -53.599 1.00 89.44 183 ASP A O 1
ATOM 1430 N N . LEU A 1 184 ? 47.520 -3.434 -54.758 1.00 92.12 184 LEU A N 1
ATOM 1431 C CA . LEU A 1 184 ? 46.972 -2.231 -54.136 1.00 92.12 184 LEU A CA 1
ATOM 1432 C C . LEU A 1 184 ? 45.469 -2.089 -54.413 1.00 92.12 184 LEU A C 1
ATOM 1434 O O . LEU A 1 184 ? 44.712 -1.762 -53.508 1.00 92.12 184 LEU A O 1
ATOM 1438 N N . ALA A 1 185 ? 45.016 -2.371 -55.637 1.00 90.06 185 ALA A N 1
ATOM 1439 C CA . ALA A 1 185 ? 43.596 -2.327 -55.982 1.00 90.06 185 ALA A CA 1
ATOM 1440 C C . ALA A 1 185 ? 42.771 -3.412 -55.264 1.00 90.06 185 ALA A C 1
ATOM 1442 O O . ALA A 1 185 ? 41.611 -3.177 -54.933 1.00 90.06 185 ALA A O 1
ATOM 1443 N N . ILE A 1 186 ? 43.343 -4.593 -55.007 1.00 93.44 186 ILE A N 1
ATOM 1444 C CA . ILE A 1 186 ? 42.709 -5.635 -54.185 1.00 93.44 186 ILE A CA 1
ATOM 1445 C C . ILE A 1 186 ? 42.592 -5.156 -52.735 1.00 93.44 186 ILE A C 1
ATOM 1447 O O . ILE A 1 186 ? 41.484 -5.150 -52.206 1.00 93.44 186 ILE A O 1
ATOM 1451 N N . ASN A 1 187 ? 43.687 -4.671 -52.144 1.00 93.94 187 ASN A N 1
ATOM 1452 C CA . ASN A 1 187 ? 43.698 -4.144 -50.778 1.00 93.94 187 ASN A CA 1
ATOM 1453 C C . ASN A 1 187 ? 42.723 -2.969 -50.598 1.00 93.94 187 ASN A C 1
ATOM 1455 O O . ASN A 1 187 ? 42.012 -2.906 -49.604 1.00 93.94 187 ASN A O 1
ATOM 1459 N N . VAL A 1 188 ? 42.646 -2.040 -51.558 1.00 94.75 188 VAL A N 1
ATOM 1460 C CA . VAL A 1 188 ? 41.695 -0.916 -51.504 1.00 94.75 188 VAL A CA 1
ATOM 1461 C C . VAL A 1 188 ? 40.252 -1.418 -51.470 1.00 94.75 188 VAL A C 1
ATOM 1463 O O . VAL A 1 188 ? 39.487 -0.955 -50.631 1.00 94.75 188 VAL A O 1
ATOM 1466 N N . ARG A 1 189 ? 39.894 -2.399 -52.308 1.00 95.25 189 ARG A N 1
ATOM 1467 C CA . ARG A 1 189 ? 38.539 -2.976 -52.308 1.00 95.25 189 ARG A CA 1
ATOM 1468 C C . ARG A 1 189 ? 38.198 -3.665 -50.991 1.00 95.25 189 ARG A C 1
ATOM 1470 O O . ARG A 1 189 ? 37.116 -3.452 -50.463 1.00 95.25 189 ARG A O 1
ATOM 1477 N N . GLU A 1 190 ? 39.125 -4.437 -50.431 1.00 94.56 190 GLU A N 1
ATOM 1478 C CA . GLU A 1 190 ? 38.921 -5.086 -49.130 1.00 94.56 190 GLU A CA 1
ATOM 1479 C C . GLU A 1 190 ? 38.697 -4.051 -48.014 1.00 94.56 190 GLU A C 1
ATOM 1481 O O . GLU A 1 190 ? 37.783 -4.182 -47.200 1.00 94.56 190 GLU A O 1
ATOM 1486 N N . ARG A 1 191 ? 39.470 -2.957 -48.015 1.00 97.38 191 ARG A N 1
ATOM 1487 C CA . ARG A 1 191 ? 39.269 -1.842 -47.075 1.00 97.38 191 ARG A CA 1
ATOM 1488 C C . ARG A 1 191 ? 37.947 -1.112 -47.298 1.00 97.38 191 ARG A C 1
ATOM 1490 O O . ARG A 1 191 ? 37.320 -0.683 -46.333 1.00 97.38 191 ARG A O 1
ATOM 1497 N N . GLU A 1 192 ? 37.510 -0.956 -48.544 1.00 95.75 192 GLU A N 1
ATOM 1498 C CA . GLU A 1 192 ? 36.199 -0.383 -48.866 1.00 95.75 192 GLU A CA 1
ATOM 1499 C C . GLU A 1 192 ? 35.058 -1.259 -48.327 1.00 95.75 192 GLU A C 1
ATOM 1501 O O . GLU A 1 192 ? 34.117 -0.736 -47.724 1.00 95.75 192 GLU A O 1
ATOM 1506 N N . GLU A 1 193 ? 35.163 -2.581 -48.464 1.00 97.00 193 GLU A N 1
ATOM 1507 C CA . GLU A 1 193 ? 34.211 -3.543 -47.897 1.00 97.00 193 GLU A CA 1
ATOM 1508 C C . GLU A 1 193 ? 34.195 -3.496 -46.359 1.00 97.00 193 GLU A C 1
ATOM 1510 O O . GLU A 1 193 ? 33.119 -3.450 -45.755 1.00 97.00 193 GLU A O 1
ATOM 1515 N N . GLU A 1 194 ? 35.367 -3.410 -45.719 1.00 97.31 194 GLU A N 1
ATOM 1516 C CA . GLU A 1 194 ? 35.503 -3.225 -44.267 1.00 97.31 194 GLU A CA 1
ATOM 1517 C C . GLU A 1 194 ? 34.802 -1.934 -43.802 1.00 97.31 194 GLU A C 1
ATOM 1519 O O . GLU A 1 194 ? 34.015 -1.951 -42.851 1.00 97.31 194 GLU A O 1
ATOM 1524 N N . ILE A 1 195 ? 35.008 -0.817 -44.509 1.00 97.38 195 ILE A N 1
ATOM 1525 C CA . ILE A 1 195 ? 34.351 0.464 -44.212 1.00 97.38 195 ILE A CA 1
ATOM 1526 C C . ILE A 1 195 ? 32.828 0.343 -44.332 1.00 97.38 195 ILE A C 1
ATOM 1528 O O . ILE A 1 195 ? 32.101 0.884 -43.492 1.00 97.38 195 ILE A O 1
ATOM 1532 N N . ILE A 1 196 ? 32.322 -0.354 -45.352 1.00 98.12 196 ILE A N 1
ATOM 1533 C CA . ILE A 1 196 ? 30.881 -0.579 -45.528 1.00 98.12 196 ILE A CA 1
ATOM 1534 C C . ILE A 1 196 ? 30.322 -1.396 -44.358 1.00 98.12 196 ILE A C 1
ATOM 1536 O O . ILE A 1 196 ? 29.294 -1.018 -43.785 1.00 98.12 196 ILE A O 1
ATOM 1540 N N . LEU A 1 197 ? 31.003 -2.474 -43.962 1.00 98.12 197 LEU A N 1
ATOM 1541 C CA . LEU A 1 197 ? 30.576 -3.324 -42.852 1.00 98.12 197 LEU A CA 1
ATOM 1542 C C . LEU A 1 197 ? 30.574 -2.560 -41.519 1.00 98.12 197 LEU A C 1
ATOM 1544 O O . LEU A 1 197 ? 29.596 -2.618 -40.773 1.00 98.12 197 LEU A O 1
ATOM 1548 N N . LEU A 1 198 ? 31.625 -1.790 -41.236 1.00 98.50 198 LEU A N 1
ATOM 1549 C CA . LEU A 1 198 ? 31.718 -0.978 -40.021 1.00 98.50 198 LEU A CA 1
ATOM 1550 C C . LEU A 1 198 ? 30.633 0.102 -39.971 1.00 98.50 198 LEU A C 1
ATOM 1552 O O . LEU A 1 198 ? 30.018 0.310 -38.925 1.00 98.50 198 LEU A O 1
ATOM 1556 N N . ARG A 1 199 ? 30.337 0.757 -41.101 1.00 98.00 199 ARG A N 1
ATOM 1557 C CA . ARG A 1 199 ? 29.231 1.725 -41.196 1.00 98.00 199 ARG A CA 1
ATOM 1558 C C . ARG A 1 199 ? 27.880 1.071 -40.932 1.00 98.00 199 ARG A C 1
ATOM 1560 O O . ARG A 1 199 ? 27.054 1.657 -40.235 1.00 98.00 199 ARG A O 1
ATOM 1567 N N . LYS A 1 200 ? 27.666 -0.144 -41.444 1.00 98.19 200 LYS A N 1
ATOM 1568 C CA . LYS A 1 200 ? 26.459 -0.926 -41.158 1.00 98.19 200 LYS A CA 1
ATOM 1569 C C . LYS A 1 200 ? 26.345 -1.232 -39.665 1.00 98.19 200 LYS A C 1
ATOM 1571 O O . LYS A 1 200 ? 25.315 -0.940 -39.069 1.00 98.19 200 LYS A O 1
ATOM 1576 N N . HIS A 1 201 ? 27.409 -1.743 -39.046 1.00 98.62 201 HIS A N 1
ATOM 1577 C CA . HIS A 1 201 ? 27.417 -2.003 -37.607 1.00 98.62 201 HIS A CA 1
ATOM 1578 C C . HIS A 1 201 ? 27.148 -0.741 -36.787 1.00 98.62 201 HIS A C 1
ATOM 1580 O O . HIS A 1 201 ? 26.375 -0.795 -35.835 1.00 98.62 201 HIS A O 1
ATOM 1586 N N . LEU A 1 202 ? 27.721 0.403 -37.169 1.00 98.44 202 LEU A N 1
ATOM 1587 C CA . LEU A 1 202 ? 27.472 1.673 -36.491 1.00 98.44 202 LEU A CA 1
ATOM 1588 C C . LEU A 1 202 ? 25.990 2.074 -36.551 1.00 98.44 202 LEU A C 1
ATOM 1590 O O . LEU A 1 202 ? 25.433 2.494 -35.538 1.00 98.44 202 LEU A O 1
ATOM 1594 N N . ALA A 1 203 ? 25.340 1.903 -37.706 1.00 98.06 203 ALA A N 1
ATOM 1595 C CA . ALA A 1 203 ? 23.909 2.155 -37.857 1.00 98.06 203 ALA A CA 1
ATOM 1596 C C . ALA A 1 203 ? 23.064 1.198 -36.995 1.00 98.06 203 ALA A C 1
ATOM 1598 O O . ALA A 1 203 ? 22.181 1.648 -36.262 1.00 98.06 203 ALA A O 1
ATOM 1599 N N . ASP A 1 204 ? 23.380 -0.100 -37.018 1.00 97.56 204 ASP A N 1
ATOM 1600 C CA . ASP A 1 204 ? 22.682 -1.120 -36.228 1.00 97.56 204 ASP A CA 1
ATOM 1601 C C . ASP A 1 204 ? 22.811 -0.853 -34.717 1.00 97.56 204 ASP A C 1
ATOM 1603 O O . ASP A 1 204 ? 21.834 -0.949 -33.969 1.00 97.56 204 ASP A O 1
ATOM 1607 N N . TYR A 1 205 ? 24.008 -0.486 -34.246 1.00 98.38 205 TYR A N 1
ATOM 1608 C CA . TYR A 1 205 ? 24.234 -0.139 -32.843 1.00 98.38 205 TYR A CA 1
ATOM 1609 C C . TYR A 1 205 ? 23.564 1.176 -32.455 1.00 98.38 205 TYR A C 1
ATOM 1611 O O . TYR A 1 205 ? 22.988 1.249 -31.372 1.00 98.38 205 TYR A O 1
ATOM 1619 N N . SER A 1 206 ? 23.563 2.182 -33.332 1.00 97.62 206 SER A N 1
ATOM 1620 C CA . SER A 1 206 ? 22.855 3.444 -33.090 1.00 97.62 206 SER A CA 1
ATOM 1621 C C . SER A 1 206 ? 21.348 3.223 -32.903 1.00 97.62 206 SER A C 1
ATOM 1623 O O . SER A 1 206 ? 20.755 3.758 -31.964 1.00 97.62 206 SER A O 1
ATOM 1625 N N . ALA A 1 207 ? 20.734 2.362 -33.723 1.00 97.56 207 ALA A N 1
ATOM 1626 C CA . ALA A 1 207 ? 19.325 1.997 -33.580 1.00 97.56 207 ALA A CA 1
ATOM 1627 C C . ALA A 1 207 ? 19.043 1.259 -32.258 1.00 97.56 207 ALA A C 1
ATOM 1629 O O . ALA A 1 207 ? 18.102 1.610 -31.541 1.00 97.56 207 ALA A O 1
ATOM 1630 N N . LYS A 1 208 ? 19.885 0.281 -31.890 1.00 98.38 208 LYS A N 1
ATOM 1631 C CA . LYS A 1 208 ? 19.777 -0.431 -30.602 1.00 98.38 208 LYS A CA 1
ATOM 1632 C C . LYS A 1 208 ? 19.923 0.511 -29.409 1.00 98.38 208 LYS A C 1
ATOM 1634 O O . LYS A 1 208 ? 19.192 0.390 -28.431 1.00 98.38 208 LYS A O 1
ATOM 1639 N N . GLU A 1 209 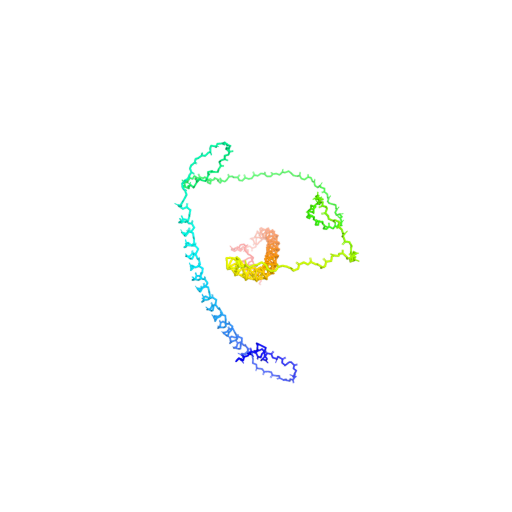? 20.841 1.468 -29.485 1.00 96.81 209 GLU A N 1
ATOM 1640 C CA . GLU A 1 209 ? 21.055 2.448 -28.424 1.00 96.81 209 GLU A CA 1
ATOM 1641 C C . GLU A 1 209 ? 19.827 3.357 -28.243 1.00 96.81 209 GLU A C 1
ATOM 1643 O O . GLU A 1 209 ? 19.412 3.627 -27.114 1.00 96.81 209 GLU A O 1
ATOM 1648 N N . ALA A 1 210 ? 19.197 3.788 -29.341 1.00 97.19 210 ALA A N 1
ATOM 1649 C CA . ALA A 1 210 ? 17.946 4.541 -29.295 1.00 97.19 210 ALA A CA 1
ATOM 1650 C C . ALA A 1 210 ? 16.800 3.722 -28.671 1.00 97.19 210 ALA A C 1
ATOM 1652 O O . ALA A 1 210 ? 16.062 4.244 -27.831 1.00 97.19 210 ALA A O 1
ATOM 1653 N N . GLN A 1 211 ? 16.690 2.434 -29.015 1.00 98.31 211 GLN A N 1
ATOM 1654 C CA . GLN A 1 211 ? 15.710 1.526 -28.417 1.00 98.31 211 GLN A CA 1
ATOM 1655 C C . GLN A 1 211 ? 15.914 1.383 -26.901 1.00 98.31 211 GLN A C 1
ATOM 1657 O O . GLN A 1 211 ? 14.974 1.602 -26.137 1.00 98.31 211 GLN A O 1
ATOM 1662 N N . ILE A 1 212 ? 17.140 1.089 -26.454 1.00 98.25 212 ILE A N 1
ATOM 1663 C CA . ILE A 1 212 ? 17.465 0.934 -25.026 1.00 98.25 212 ILE A CA 1
ATOM 1664 C C . ILE A 1 212 ? 17.176 2.228 -24.258 1.00 98.25 212 ILE A C 1
ATOM 1666 O O . ILE A 1 212 ? 16.648 2.186 -23.146 1.00 98.25 212 ILE A O 1
ATOM 1670 N N . ARG A 1 213 ? 17.473 3.397 -24.842 1.00 98.00 213 ARG A N 1
ATOM 1671 C CA . ARG A 1 213 ? 17.122 4.689 -24.230 1.00 98.00 213 ARG A CA 1
ATOM 1672 C C . ARG A 1 213 ? 15.612 4.850 -24.047 1.00 98.00 213 ARG A C 1
ATOM 1674 O O . ARG A 1 213 ? 15.188 5.338 -23.001 1.00 98.00 213 ARG A O 1
ATOM 1681 N N . ASN A 1 214 ? 14.809 4.436 -25.025 1.00 98.25 214 ASN A N 1
ATOM 1682 C CA . ASN A 1 214 ? 13.352 4.492 -24.920 1.00 98.25 214 ASN A CA 1
ATOM 1683 C C . ASN A 1 214 ? 12.814 3.531 -23.845 1.00 98.25 214 ASN A C 1
ATOM 1685 O O . ASN A 1 214 ? 12.007 3.927 -23.008 1.00 98.25 214 ASN A O 1
ATOM 1689 N N . GLU A 1 215 ? 13.296 2.288 -23.817 1.00 97.81 215 GLU A N 1
ATOM 1690 C CA . GLU A 1 215 ? 12.916 1.303 -22.794 1.00 97.81 215 GLU A CA 1
ATOM 1691 C C . GLU A 1 215 ? 13.292 1.780 -21.387 1.00 97.81 215 GLU A C 1
ATOM 1693 O O . GLU A 1 215 ? 12.463 1.745 -20.475 1.00 97.81 215 GLU A O 1
ATOM 1698 N N . LYS A 1 216 ? 14.507 2.320 -21.228 1.00 98.25 216 LYS A N 1
ATOM 1699 C CA . LYS A 1 216 ? 14.961 2.948 -19.984 1.00 98.25 216 LYS 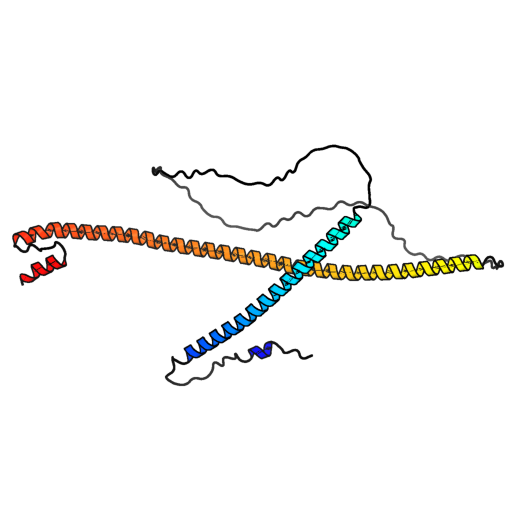A CA 1
ATOM 1700 C C . LYS A 1 216 ? 13.991 4.039 -19.531 1.00 98.25 216 LYS A C 1
ATOM 1702 O O . LYS A 1 216 ? 13.557 4.023 -18.383 1.00 98.25 216 LYS A O 1
ATOM 1707 N N . TYR A 1 217 ? 13.611 4.945 -20.429 1.00 98.69 217 TYR A N 1
ATOM 1708 C CA . TYR A 1 217 ? 12.679 6.029 -20.120 1.00 98.69 217 TYR A CA 1
ATOM 1709 C C . TYR A 1 217 ? 11.305 5.520 -19.649 1.00 98.69 217 TYR A C 1
ATOM 1711 O O . TYR A 1 217 ? 10.736 6.037 -18.684 1.00 98.69 217 TYR A O 1
ATOM 1719 N N . VAL A 1 218 ? 10.767 4.484 -20.298 1.00 98.62 218 VAL A N 1
ATOM 1720 C CA . VAL A 1 218 ? 9.489 3.870 -19.904 1.00 98.62 218 VAL A CA 1
ATOM 1721 C C . VAL A 1 218 ? 9.591 3.215 -18.522 1.00 98.62 218 VAL A C 1
ATOM 1723 O O . VAL A 1 218 ? 8.695 3.388 -17.691 1.00 98.62 218 VAL A O 1
ATOM 1726 N N . LEU A 1 219 ? 10.682 2.497 -18.246 1.00 98.69 219 LEU A N 1
ATOM 1727 C CA . LEU A 1 219 ? 10.912 1.861 -16.947 1.00 98.69 219 LEU A CA 1
ATOM 1728 C C . LEU A 1 219 ? 11.074 2.889 -15.825 1.00 98.69 219 LEU A C 1
ATOM 1730 O O . LEU A 1 219 ? 10.468 2.730 -14.768 1.00 98.69 219 LEU A O 1
ATOM 1734 N N . GLU A 1 220 ? 11.822 3.967 -16.060 1.00 98.44 220 GLU A N 1
ATOM 1735 C CA . GLU A 1 220 ? 11.981 5.065 -15.100 1.00 98.44 220 GLU A CA 1
ATOM 1736 C C . GLU A 1 220 ? 10.631 5.689 -14.735 1.00 98.44 220 GLU A C 1
ATOM 1738 O O . GLU A 1 220 ? 10.326 5.856 -13.552 1.00 98.44 220 GLU A O 1
ATOM 1743 N N . LYS A 1 221 ? 9.773 5.945 -15.732 1.00 98.50 221 LYS A N 1
ATOM 1744 C CA . LYS A 1 221 ? 8.400 6.410 -15.492 1.00 98.50 221 LYS A CA 1
ATOM 1745 C C . LYS A 1 221 ? 7.591 5.436 -14.647 1.00 98.50 221 LYS A C 1
ATOM 1747 O O . LYS A 1 221 ? 6.881 5.861 -13.738 1.00 98.50 221 LYS A O 1
ATOM 1752 N N . ARG A 1 222 ? 7.690 4.135 -14.925 1.00 98.56 222 ARG A N 1
ATOM 1753 C CA . ARG A 1 222 ? 6.960 3.113 -14.169 1.00 98.56 222 ARG A CA 1
ATOM 1754 C C . ARG A 1 222 ? 7.451 3.017 -12.726 1.00 98.56 222 ARG A C 1
ATOM 1756 O O . ARG A 1 222 ? 6.627 2.917 -11.825 1.00 98.56 222 ARG A O 1
ATOM 1763 N N . ILE A 1 223 ? 8.760 3.099 -12.494 1.00 98.56 223 ILE A N 1
ATOM 1764 C CA . ILE A 1 223 ? 9.340 3.132 -11.143 1.00 98.56 223 ILE A CA 1
ATOM 1765 C C . ILE A 1 223 ? 8.866 4.376 -10.389 1.00 98.56 223 ILE A C 1
ATOM 1767 O O . ILE A 1 223 ? 8.449 4.256 -9.240 1.00 98.56 223 ILE A O 1
ATOM 1771 N N . ALA A 1 224 ? 8.885 5.549 -11.028 1.00 98.44 224 ALA A N 1
ATOM 1772 C CA . ALA A 1 224 ? 8.395 6.783 -10.419 1.00 98.44 224 ALA A CA 1
ATOM 1773 C C . ALA A 1 224 ? 6.909 6.679 -10.036 1.00 98.44 224 ALA A C 1
ATOM 1775 O O . ALA A 1 224 ? 6.535 7.036 -8.922 1.00 98.44 224 ALA A O 1
ATOM 1776 N N . TYR A 1 225 ? 6.081 6.116 -10.920 1.00 98.56 225 TYR A N 1
ATOM 1777 C CA . TYR A 1 225 ? 4.667 5.877 -10.641 1.00 98.56 225 TYR A CA 1
ATOM 1778 C C . TYR A 1 225 ? 4.451 4.897 -9.479 1.00 98.56 225 TYR A C 1
ATOM 1780 O O . TYR A 1 225 ? 3.668 5.184 -8.579 1.00 98.56 225 TYR A O 1
ATOM 1788 N N . MET A 1 226 ? 5.162 3.763 -9.463 1.00 98.69 226 MET A N 1
ATOM 1789 C CA . MET A 1 226 ? 5.046 2.782 -8.376 1.00 98.69 226 MET A CA 1
ATOM 1790 C C . MET A 1 226 ? 5.457 3.373 -7.025 1.00 98.69 226 MET A C 1
ATOM 1792 O O . MET A 1 226 ? 4.812 3.079 -6.026 1.00 98.69 226 MET A O 1
ATOM 1796 N N . ARG A 1 227 ? 6.493 4.223 -6.992 1.00 98.69 227 ARG A N 1
ATOM 1797 C CA . ARG A 1 227 ? 6.898 4.938 -5.771 1.00 98.69 227 ARG A CA 1
ATOM 1798 C C . ARG A 1 227 ? 5.801 5.876 -5.283 1.00 98.69 227 ARG A C 1
ATOM 1800 O O . ARG A 1 227 ? 5.405 5.777 -4.134 1.00 98.69 227 ARG A O 1
ATOM 1807 N N . LEU A 1 228 ? 5.248 6.696 -6.176 1.00 98.56 228 LEU A N 1
ATOM 1808 C CA . LEU A 1 228 ? 4.159 7.609 -5.829 1.00 98.56 228 LEU A CA 1
ATOM 1809 C C . LEU A 1 228 ? 2.926 6.865 -5.288 1.00 98.56 228 LEU A C 1
ATOM 1811 O O . LEU A 1 228 ? 2.338 7.280 -4.296 1.00 98.56 228 LEU A O 1
ATOM 1815 N N . ALA A 1 229 ? 2.541 5.758 -5.928 1.00 98.56 229 ALA A N 1
ATOM 1816 C CA . ALA A 1 229 ? 1.412 4.944 -5.486 1.00 98.56 229 ALA A CA 1
ATOM 1817 C C . ALA A 1 229 ? 1.664 4.294 -4.116 1.00 98.56 229 ALA A C 1
ATOM 1819 O O . ALA A 1 229 ? 0.752 4.215 -3.296 1.00 98.56 229 ALA A O 1
ATOM 1820 N N . PHE A 1 230 ? 2.895 3.846 -3.863 1.00 98.69 230 PHE A N 1
ATOM 1821 C CA . PHE A 1 230 ? 3.284 3.291 -2.571 1.00 98.69 230 PHE A CA 1
ATOM 1822 C C . PHE A 1 230 ? 3.236 4.350 -1.465 1.00 98.69 230 PHE A C 1
ATOM 1824 O O . PHE A 1 230 ? 2.630 4.107 -0.425 1.00 98.69 230 PHE A O 1
ATOM 1831 N N . ASP A 1 231 ? 3.796 5.534 -1.715 1.00 98.62 231 ASP A N 1
ATOM 1832 C CA . ASP A 1 231 ? 3.778 6.645 -0.759 1.00 98.62 231 ASP A CA 1
ATOM 1833 C C . ASP A 1 231 ? 2.333 7.053 -0.422 1.00 98.62 231 ASP A C 1
ATOM 1835 O O . ASP A 1 231 ? 1.998 7.254 0.746 1.00 98.62 231 ASP A O 1
ATOM 1839 N N . GLN A 1 232 ? 1.442 7.079 -1.422 1.00 98.75 232 GLN A N 1
ATOM 1840 C CA . GLN A 1 232 ? 0.015 7.331 -1.202 1.00 98.75 232 GLN A CA 1
ATOM 1841 C C . GLN A 1 232 ? -0.631 6.254 -0.322 1.00 98.75 232 GLN A C 1
ATOM 1843 O O . GLN A 1 232 ? -1.334 6.583 0.628 1.00 98.75 232 GLN A O 1
ATOM 1848 N N . GLN A 1 233 ? -0.371 4.969 -0.586 1.00 98.81 233 GLN A N 1
ATOM 1849 C CA . GLN A 1 233 ? -0.902 3.883 0.244 1.00 98.81 233 GLN A CA 1
ATOM 1850 C C . GLN A 1 233 ? -0.399 3.956 1.690 1.00 98.81 233 GLN A C 1
ATOM 1852 O O . GLN A 1 233 ? -1.149 3.648 2.619 1.00 98.81 233 GLN A O 1
ATOM 1857 N N . GLN A 1 234 ? 0.857 4.361 1.899 1.00 98.75 234 GLN A N 1
ATOM 1858 C CA . GLN A 1 234 ? 1.389 4.574 3.242 1.00 98.75 234 GLN A CA 1
ATOM 1859 C C . GLN A 1 234 ? 0.682 5.732 3.948 1.00 98.75 234 GLN A C 1
ATOM 1861 O O . GLN A 1 234 ? 0.327 5.588 5.118 1.00 98.75 234 GLN A O 1
ATOM 1866 N N . GLN A 1 235 ? 0.436 6.839 3.246 1.00 98.75 235 GLN A N 1
ATOM 1867 C CA . GLN A 1 235 ? -0.311 7.968 3.791 1.00 98.75 235 GLN A CA 1
ATOM 1868 C C . GLN A 1 235 ? -1.741 7.561 4.172 1.00 98.75 235 GLN A C 1
ATOM 1870 O O . GLN A 1 235 ? -2.155 7.787 5.307 1.00 98.75 235 GLN A O 1
ATOM 1875 N N . ASP A 1 236 ? -2.455 6.871 3.281 1.00 98.62 236 ASP A N 1
ATOM 1876 C CA . ASP A 1 236 ? -3.828 6.414 3.525 1.00 98.62 236 ASP A CA 1
ATOM 1877 C C . ASP A 1 236 ? -3.909 5.478 4.745 1.00 98.62 236 ASP A C 1
ATOM 1879 O O . ASP A 1 236 ? -4.845 5.552 5.546 1.00 98.62 236 ASP A O 1
ATOM 1883 N N . LEU A 1 237 ? -2.911 4.602 4.921 1.00 98.62 237 LEU A N 1
ATOM 1884 C CA . LEU A 1 237 ? -2.820 3.719 6.083 1.00 98.62 237 LEU A CA 1
ATOM 1885 C C . LEU A 1 237 ? -2.604 4.507 7.382 1.00 98.62 237 LEU A C 1
ATOM 1887 O O . LEU A 1 237 ? -3.235 4.200 8.396 1.00 98.62 237 LEU A O 1
ATOM 1891 N N . VAL A 1 238 ? -1.725 5.513 7.362 1.00 98.69 238 VAL A N 1
ATOM 1892 C CA . VAL A 1 238 ? -1.476 6.392 8.514 1.00 98.69 238 VAL A CA 1
ATOM 1893 C C . VAL A 1 238 ? -2.731 7.186 8.870 1.00 98.69 238 VAL A C 1
ATOM 1895 O O . VAL A 1 238 ? -3.085 7.268 10.049 1.00 98.69 238 VAL A O 1
ATOM 1898 N N . ASP A 1 239 ? -3.448 7.707 7.878 1.00 98.75 239 ASP A N 1
ATOM 1899 C CA . ASP A 1 239 ? -4.688 8.457 8.083 1.00 98.75 239 ASP A CA 1
ATOM 1900 C C . ASP A 1 239 ? -5.792 7.559 8.660 1.00 98.75 239 ASP A C 1
ATOM 1902 O O . ASP A 1 239 ? -6.465 7.925 9.631 1.00 98.75 239 ASP A O 1
ATOM 1906 N N . ALA A 1 240 ? -5.937 6.338 8.135 1.00 98.69 240 ALA A N 1
ATOM 1907 C CA . ALA A 1 240 ? -6.877 5.351 8.657 1.00 98.69 240 ALA A CA 1
ATOM 1908 C C . ALA A 1 240 ? -6.549 4.951 10.105 1.00 98.69 240 ALA A C 1
ATOM 1910 O O . ALA A 1 240 ? -7.448 4.897 10.951 1.00 98.69 240 ALA A O 1
ATOM 1911 N N . ALA A 1 241 ? -5.271 4.714 10.416 1.00 98.69 241 ALA A N 1
ATOM 1912 C CA . ALA A 1 241 ? -4.822 4.396 11.769 1.00 98.69 241 ALA A CA 1
ATOM 1913 C C . ALA A 1 241 ? -5.066 5.565 12.736 1.00 98.69 241 ALA A C 1
ATOM 1915 O O . ALA A 1 241 ? -5.574 5.353 13.838 1.00 98.69 241 ALA A O 1
ATOM 1916 N N . SER A 1 242 ? -4.781 6.795 12.307 1.00 98.81 242 SER A N 1
ATOM 1917 C CA . SER A 1 242 ? -5.010 8.013 13.094 1.00 98.81 242 SER A CA 1
ATOM 1918 C C . SER A 1 242 ? -6.494 8.199 13.409 1.00 98.81 242 SER A C 1
ATOM 1920 O O . SER A 1 242 ? -6.868 8.437 14.558 1.00 98.81 242 SER A O 1
ATOM 1922 N N . LYS A 1 243 ? -7.364 7.984 12.417 1.00 98.75 243 LYS A N 1
ATOM 1923 C CA . LYS A 1 243 ? -8.818 8.030 12.600 1.00 98.75 243 LYS A CA 1
ATOM 1924 C C . LYS A 1 243 ? -9.317 6.941 13.557 1.00 98.75 243 LYS A C 1
ATOM 1926 O O . LYS A 1 243 ? -10.138 7.218 14.427 1.00 98.75 243 LYS A O 1
ATOM 1931 N N . ALA A 1 244 ? -8.809 5.713 13.438 1.00 98.69 244 ALA A N 1
ATOM 1932 C CA . ALA A 1 244 ? -9.164 4.614 14.338 1.00 98.69 244 ALA A CA 1
ATOM 1933 C C . ALA A 1 244 ? -8.709 4.863 15.787 1.00 98.69 244 ALA A C 1
ATOM 1935 O O . ALA A 1 244 ? -9.423 4.504 16.726 1.00 98.69 244 ALA A O 1
ATOM 1936 N N . LEU A 1 245 ? -7.542 5.488 15.978 1.00 98.75 245 LEU A N 1
ATOM 1937 C CA . LEU A 1 245 ? -7.061 5.900 17.296 1.00 98.75 245 LEU A CA 1
ATOM 1938 C C . LEU A 1 245 ? -7.957 6.978 17.910 1.00 98.75 245 LEU A C 1
ATOM 1940 O O . LEU A 1 245 ? -8.335 6.827 19.069 1.00 98.75 245 LEU A O 1
ATOM 1944 N N . SER A 1 246 ? -8.361 7.985 17.128 1.00 98.69 246 SER A N 1
ATOM 1945 C CA . SER A 1 246 ? -9.320 9.005 17.572 1.00 98.69 246 SER A CA 1
ATOM 1946 C C . SER A 1 246 ? -10.636 8.374 18.034 1.00 98.69 246 SER A C 1
ATOM 1948 O O . SER A 1 246 ? -11.077 8.632 19.146 1.00 98.69 246 SER A O 1
ATOM 1950 N N . TYR A 1 247 ? -11.221 7.461 17.250 1.00 98.75 247 TYR A N 1
ATOM 1951 C CA . TYR A 1 247 ? -12.456 6.781 17.660 1.00 98.75 247 TYR A CA 1
ATOM 1952 C C . TYR A 1 247 ? -12.296 5.960 18.941 1.00 98.75 247 TYR A C 1
ATOM 1954 O O . TYR A 1 247 ? -13.204 5.904 19.770 1.00 98.75 247 TYR A O 1
ATOM 1962 N N . ARG A 1 248 ? -11.147 5.298 19.121 1.00 98.69 248 ARG A N 1
ATOM 1963 C CA . ARG A 1 248 ? -10.874 4.556 20.356 1.00 98.69 248 ARG A CA 1
ATOM 1964 C C . ARG A 1 248 ? -10.759 5.500 21.550 1.00 98.69 248 ARG A C 1
ATOM 1966 O O . ARG A 1 248 ? -11.229 5.143 22.626 1.00 98.69 248 ARG A O 1
ATOM 1973 N N . GLN A 1 249 ? -10.147 6.667 21.363 1.00 98.62 249 GLN A N 1
ATOM 1974 C CA . GLN A 1 249 ? -10.060 7.690 22.396 1.00 98.62 249 GLN A CA 1
ATOM 1975 C C . GLN A 1 249 ? -11.458 8.158 22.822 1.00 98.62 249 GLN A C 1
ATOM 1977 O O . GLN A 1 249 ? -11.750 8.101 24.013 1.00 98.62 249 GLN A O 1
ATOM 1982 N N . ASP A 1 250 ? -12.344 8.476 21.875 1.00 98.62 250 ASP A N 1
ATOM 1983 C CA . ASP A 1 250 ? -13.723 8.898 22.174 1.00 98.62 250 ASP A CA 1
ATOM 1984 C C . ASP A 1 250 ? -14.484 7.840 22.999 1.00 98.62 250 ASP A C 1
ATOM 1986 O O . ASP A 1 250 ? -15.159 8.153 23.979 1.00 98.62 250 ASP A O 1
ATOM 1990 N N . ILE A 1 251 ? -14.338 6.556 22.646 1.00 98.69 251 ILE A N 1
ATOM 1991 C CA . ILE A 1 251 ? -14.950 5.441 23.392 1.00 98.69 251 ILE A CA 1
ATOM 1992 C C . ILE A 1 251 ? -14.381 5.338 24.813 1.00 98.69 251 ILE A C 1
ATOM 1994 O O . ILE A 1 251 ? -15.107 5.020 25.756 1.00 98.69 251 ILE A O 1
ATOM 1998 N N . ILE A 1 252 ? -13.076 5.551 24.987 1.00 98.69 252 ILE A N 1
ATOM 1999 C CA . ILE A 1 252 ? -12.442 5.505 26.309 1.00 98.69 252 ILE A CA 1
ATOM 2000 C C . ILE A 1 252 ? -12.936 6.667 27.172 1.00 98.69 252 ILE A C 1
ATOM 2002 O O . ILE A 1 252 ? -13.315 6.439 28.320 1.00 98.69 252 ILE A O 1
ATOM 2006 N N . GLU A 1 253 ? -12.984 7.880 26.623 1.00 98.62 253 GLU A N 1
ATOM 2007 C CA . GLU A 1 253 ? -13.513 9.061 27.311 1.00 98.62 253 GLU A CA 1
ATOM 2008 C C . GLU A 1 253 ? -14.972 8.847 27.742 1.00 98.62 253 GLU A C 1
ATOM 2010 O O . GLU A 1 253 ? -15.334 9.137 28.886 1.00 98.62 253 GLU A O 1
ATOM 2015 N N . GLU A 1 254 ? -15.786 8.228 26.882 1.00 98.56 254 GLU A N 1
ATOM 2016 C CA . GLU A 1 254 ? -17.162 7.871 27.219 1.00 98.56 254 GLU A CA 1
ATOM 2017 C C . GLU A 1 254 ? -17.251 6.852 28.356 1.00 98.56 254 GLU A C 1
ATOM 2019 O O . GLU A 1 254 ? -18.024 7.030 29.296 1.00 98.56 254 GLU A O 1
ATOM 2024 N N . ASN A 1 255 ? -16.443 5.793 28.312 1.00 98.62 255 ASN A N 1
ATOM 2025 C CA . ASN A 1 255 ? -16.430 4.785 29.371 1.00 98.62 255 ASN A CA 1
ATOM 2026 C C . ASN A 1 255 ? -16.003 5.377 30.718 1.00 98.62 255 ASN A C 1
ATOM 2028 O O . ASN A 1 255 ? -16.548 4.994 31.756 1.00 98.62 255 ASN A O 1
ATOM 2032 N N . ILE A 1 256 ? -15.066 6.328 30.715 1.00 98.81 256 ILE A N 1
ATOM 2033 C CA . ILE A 1 256 ? -14.674 7.064 31.921 1.00 98.81 256 ILE A CA 1
ATOM 2034 C C . ILE A 1 256 ? -15.878 7.844 32.461 1.00 98.81 256 ILE A C 1
ATOM 2036 O O . ILE A 1 256 ? -16.213 7.717 33.640 1.00 98.81 256 ILE A O 1
ATOM 2040 N N . ARG A 1 257 ? -16.581 8.592 31.602 1.00 98.75 257 ARG A N 1
ATOM 2041 C CA . ARG A 1 257 ? -17.783 9.344 31.990 1.00 98.75 257 ARG A CA 1
ATOM 2042 C C . ARG A 1 257 ? -18.879 8.437 32.553 1.00 98.75 257 ARG A C 1
ATOM 2044 O O . ARG A 1 257 ? -19.442 8.739 33.603 1.00 98.75 257 ARG A O 1
ATOM 2051 N N . LEU A 1 258 ? -19.160 7.318 31.886 1.00 98.81 258 LEU A N 1
ATOM 2052 C CA . LEU A 1 258 ? -20.149 6.333 32.327 1.00 98.81 258 LEU A CA 1
ATOM 2053 C C . LEU A 1 258 ? -19.760 5.679 33.656 1.00 98.81 258 LEU A C 1
ATOM 2055 O O . LEU A 1 258 ? -20.631 5.427 34.483 1.00 98.81 258 LEU A O 1
ATOM 2059 N N . THR A 1 259 ? -18.467 5.444 33.889 1.00 98.69 259 THR A N 1
ATOM 2060 C CA . THR A 1 259 ? -17.971 4.905 35.164 1.00 98.69 259 THR A CA 1
ATOM 2061 C C . THR A 1 259 ? -18.278 5.857 36.318 1.00 98.69 259 THR A C 1
ATOM 2063 O O . THR A 1 259 ? -18.791 5.414 37.345 1.00 98.69 259 THR A O 1
ATOM 2066 N N . TYR A 1 260 ? -18.037 7.161 36.142 1.00 98.62 260 TYR A N 1
ATOM 2067 C CA . TYR A 1 260 ? -18.385 8.157 37.159 1.00 98.62 260 TYR A CA 1
ATOM 2068 C C . TYR A 1 260 ? -19.897 8.264 37.373 1.00 98.62 260 TYR A C 1
ATOM 2070 O O . TYR A 1 260 ? -20.353 8.198 38.510 1.00 98.62 260 TYR A O 1
ATOM 2078 N N . ALA A 1 261 ? -20.688 8.324 36.299 1.00 98.62 261 ALA A N 1
ATOM 2079 C CA . ALA A 1 261 ? -22.147 8.354 36.411 1.00 98.62 261 ALA A CA 1
ATOM 2080 C C . ALA A 1 261 ? -22.706 7.111 37.132 1.00 98.62 261 ALA A C 1
ATOM 2082 O O . ALA A 1 261 ? -23.643 7.206 37.926 1.00 98.62 261 ALA A O 1
ATOM 2083 N N . LEU A 1 262 ? -22.115 5.936 36.889 1.00 98.44 262 LEU A N 1
ATOM 2084 C CA . LEU A 1 262 ? -22.472 4.701 37.580 1.00 98.44 262 LEU A CA 1
ATOM 2085 C C . LEU A 1 262 ? -22.115 4.761 39.069 1.00 98.44 262 LEU A C 1
ATOM 2087 O O . LEU A 1 262 ? -22.916 4.325 39.896 1.00 98.44 262 LEU A O 1
ATOM 2091 N N . GLN A 1 263 ? -20.938 5.288 39.412 1.00 98.31 263 GLN A N 1
ATOM 2092 C CA . GLN A 1 263 ? -20.526 5.473 40.802 1.00 98.31 263 GLN A CA 1
ATOM 2093 C C . GLN A 1 263 ? -21.489 6.409 41.543 1.00 98.31 263 GLN A C 1
ATOM 2095 O O . GLN A 1 263 ? -21.929 6.073 42.643 1.00 98.31 263 GLN A O 1
ATOM 2100 N N . ASP A 1 264 ? -21.870 7.527 40.926 1.00 98.38 264 ASP A N 1
ATOM 2101 C CA . ASP A 1 264 ? -22.814 8.487 41.503 1.00 98.38 264 ASP A CA 1
ATOM 2102 C C . ASP A 1 264 ? -24.185 7.842 41.750 1.00 98.38 264 ASP A C 1
ATOM 2104 O O . ASP A 1 264 ? -24.722 7.923 42.856 1.00 98.38 264 ASP A O 1
ATOM 2108 N N . ALA A 1 265 ? -24.715 7.100 40.770 1.00 97.69 265 ALA A N 1
ATOM 2109 C CA . ALA A 1 265 ? -25.982 6.382 40.916 1.00 97.69 265 ALA A CA 1
ATOM 2110 C C . ALA A 1 265 ? -25.923 5.293 42.006 1.00 97.69 265 ALA A C 1
ATOM 2112 O O . ALA A 1 265 ? -26.879 5.085 42.759 1.00 97.69 265 ALA A O 1
ATOM 2113 N N . GLN A 1 266 ? -24.798 4.581 42.120 1.00 95.88 266 GLN A N 1
ATOM 2114 C CA . GLN A 1 266 ? -24.593 3.590 43.179 1.00 95.88 266 GLN A CA 1
ATOM 2115 C C . GLN A 1 266 ? -24.508 4.241 44.561 1.00 95.88 266 GLN A C 1
ATOM 2117 O O . GLN A 1 266 ? -25.060 3.690 45.518 1.00 95.88 266 GLN A O 1
ATOM 2122 N N . GLN A 1 267 ? -23.853 5.398 44.663 1.00 97.38 267 GLN A N 1
ATOM 2123 C CA . GLN A 1 267 ? -23.751 6.159 45.899 1.00 97.38 267 GLN A CA 1
ATOM 2124 C C . GLN A 1 267 ? -25.120 6.687 46.333 1.00 97.38 267 GLN A C 1
ATOM 2126 O O . GLN A 1 267 ? -25.494 6.500 47.489 1.00 97.38 267 GLN A O 1
ATOM 2131 N N . GLU A 1 268 ? -25.894 7.275 45.419 1.00 96.44 268 GLU A N 1
ATOM 2132 C CA . GLU A 1 268 ? -27.263 7.726 45.689 1.00 96.44 268 GLU A CA 1
ATOM 2133 C C . GLU A 1 268 ? -28.132 6.566 46.187 1.00 96.44 268 GLU A C 1
ATOM 2135 O O . GLU A 1 268 ? -28.773 6.668 47.235 1.00 96.44 268 GLU A O 1
ATOM 2140 N N . ARG A 1 269 ? -28.076 5.415 45.502 1.00 94.75 269 ARG A N 1
ATOM 2141 C CA . ARG A 1 269 ? -28.782 4.199 45.923 1.00 94.75 269 ARG A CA 1
ATOM 2142 C C . ARG A 1 269 ? -28.346 3.740 47.313 1.00 94.75 269 ARG A C 1
ATOM 2144 O O . ARG A 1 269 ? -29.198 3.386 48.122 1.00 94.75 269 ARG A O 1
ATOM 2151 N N . SER A 1 270 ? -27.044 3.720 47.602 1.00 94.62 270 SER A N 1
ATOM 2152 C CA . SER A 1 270 ? -26.530 3.328 48.920 1.00 94.62 270 SER A CA 1
ATOM 2153 C C . SER A 1 270 ? -27.013 4.279 50.011 1.00 94.62 270 SER A C 1
ATOM 2155 O O . SER A 1 270 ? -27.428 3.829 51.077 1.00 94.62 270 SER A O 1
ATOM 2157 N N . THR A 1 271 ? -26.991 5.586 49.745 1.00 95.62 271 THR A N 1
ATOM 2158 C CA . THR A 1 271 ? -27.502 6.604 50.664 1.00 95.62 271 THR A CA 1
ATOM 2159 C C . THR A 1 271 ? -28.996 6.409 50.917 1.00 95.62 271 THR A C 1
ATOM 2161 O O . THR A 1 271 ? -29.416 6.403 52.072 1.00 95.62 271 THR A O 1
ATOM 2164 N N . PHE A 1 272 ? -29.787 6.178 49.866 1.00 94.62 272 PHE A N 1
ATOM 2165 C CA . PHE A 1 272 ? -31.224 5.928 49.974 1.00 94.62 272 PHE A CA 1
ATOM 2166 C C . PHE A 1 272 ? -31.546 4.647 50.755 1.00 94.62 272 PHE A C 1
ATOM 2168 O O . PHE A 1 272 ? -32.385 4.651 51.647 1.00 94.62 272 PHE A O 1
ATOM 2175 N N . VAL A 1 273 ? -30.867 3.536 50.460 1.00 93.56 273 VAL A N 1
ATOM 2176 C CA . VAL A 1 273 ? -31.088 2.267 51.173 1.00 93.56 273 VAL A CA 1
ATOM 2177 C C . VAL A 1 273 ? -30.676 2.386 52.644 1.00 93.56 273 VAL A C 1
ATOM 2179 O O . VAL A 1 273 ? -31.390 1.897 53.518 1.00 93.56 273 VAL A O 1
ATOM 2182 N N . SER A 1 274 ? -29.567 3.076 52.930 1.00 93.62 274 SER A N 1
ATOM 2183 C CA . SER A 1 274 ? -29.091 3.321 54.297 1.00 93.62 274 SER A CA 1
ATOM 2184 C C . SER A 1 274 ? -30.082 4.148 55.126 1.00 93.62 274 SER A C 1
ATOM 2186 O O . SER A 1 274 ? -30.249 3.882 56.314 1.00 93.62 274 SER A O 1
ATOM 2188 N N . SER A 1 275 ? -30.787 5.108 54.515 1.00 94.25 275 SER A N 1
ATOM 2189 C CA . SER A 1 275 ? -31.836 5.874 55.200 1.00 94.25 275 SER A CA 1
ATOM 2190 C C . SER A 1 275 ? -33.175 5.130 55.289 1.00 94.25 275 SER A C 1
ATOM 2192 O O . SER A 1 275 ? -33.883 5.278 56.283 1.00 94.25 275 SER A O 1
ATOM 2194 N N . LEU A 1 276 ? -33.520 4.306 54.293 1.00 92.12 276 LEU A N 1
ATOM 2195 C CA . LEU A 1 276 ? -34.797 3.588 54.231 1.00 92.12 276 LEU A CA 1
ATOM 2196 C C . LEU A 1 276 ? -34.860 2.360 55.155 1.00 92.12 276 LEU A C 1
ATOM 2198 O O . LEU A 1 276 ? -35.893 2.116 55.775 1.00 92.12 276 LEU A O 1
ATOM 2202 N N . LEU A 1 277 ? -33.790 1.563 55.250 1.00 91.06 277 LEU A N 1
ATOM 2203 C CA . LEU A 1 277 ? -33.810 0.312 56.024 1.00 91.06 277 LEU A CA 1
ATOM 2204 C C . LEU A 1 277 ? -34.142 0.504 57.516 1.00 91.06 277 LEU A C 1
ATOM 2206 O O . LEU A 1 277 ? -34.959 -0.269 58.020 1.00 91.06 277 LEU A O 1
ATOM 2210 N N . PRO A 1 278 ? -33.584 1.506 58.229 1.00 91.88 278 PRO A N 1
ATOM 2211 C CA . PRO A 1 278 ? -33.966 1.783 59.612 1.00 91.88 278 PRO A CA 1
ATOM 2212 C C . PRO A 1 278 ? -35.452 2.122 59.759 1.00 91.88 278 PRO A C 1
ATOM 2214 O O . PRO A 1 278 ? -36.100 1.599 60.660 1.00 91.88 278 PRO A O 1
ATOM 2217 N N . LEU A 1 279 ? -36.013 2.917 58.837 1.00 91.44 279 LEU A N 1
ATOM 2218 C CA . LEU A 1 279 ? -37.441 3.254 58.835 1.00 91.44 279 LEU A CA 1
ATOM 2219 C C . LEU A 1 279 ? -38.306 1.998 58.684 1.00 91.44 279 LEU A C 1
ATOM 2221 O O . LEU A 1 279 ? -39.276 1.832 59.408 1.00 91.44 279 LEU A O 1
ATOM 2225 N N . LEU A 1 280 ? -37.945 1.078 57.786 1.00 90.12 280 LEU A N 1
ATOM 2226 C CA . LEU A 1 280 ? -38.675 -0.186 57.619 1.00 90.12 280 LEU A CA 1
ATOM 2227 C C . LEU A 1 280 ? -38.568 -1.098 58.851 1.00 90.12 280 LEU A C 1
ATOM 2229 O O . LEU A 1 280 ? -39.513 -1.830 59.157 1.00 90.12 280 LEU A O 1
ATOM 2233 N N . ALA A 1 281 ? -37.441 -1.056 59.567 1.00 89.44 281 ALA A N 1
ATOM 2234 C CA . ALA A 1 281 ? -37.242 -1.840 60.782 1.00 89.44 281 ALA A CA 1
ATOM 2235 C C . ALA A 1 281 ? -38.195 -1.414 61.914 1.00 89.44 281 ALA A C 1
ATOM 2237 O O . ALA A 1 281 ? -38.688 -2.281 62.635 1.00 89.44 281 ALA A O 1
ATOM 2238 N N . GLU A 1 282 ? -38.530 -0.123 62.026 1.00 90.38 282 GLU A N 1
ATOM 2239 C CA . GLU A 1 282 ? -39.507 0.382 63.010 1.00 90.38 282 GLU A CA 1
ATOM 2240 C C . GLU A 1 282 ? -40.897 -0.256 62.847 1.00 90.38 282 GLU A C 1
ATOM 2242 O O . GLU A 1 282 ? -41.599 -0.487 63.830 1.00 90.38 282 GLU A O 1
ATOM 2247 N N . TYR A 1 283 ? -41.268 -0.616 61.617 1.00 89.25 283 TYR A N 1
ATOM 2248 C CA . TYR A 1 283 ? -42.544 -1.262 61.297 1.00 89.25 283 TYR A CA 1
ATOM 2249 C C . TYR A 1 283 ? -42.439 -2.793 61.175 1.00 89.25 283 TYR A C 1
ATOM 2251 O O . TYR A 1 283 ? -43.389 -3.438 60.744 1.00 89.25 283 TYR A O 1
ATOM 2259 N N . SER A 1 284 ? -41.310 -3.402 61.570 1.00 86.62 284 SER A N 1
ATOM 2260 C CA . SER A 1 284 ? -41.036 -4.849 61.436 1.00 86.62 284 SER A CA 1
ATOM 2261 C C . SER A 1 284 ? -41.029 -5.374 59.988 1.00 86.62 284 SER A C 1
ATOM 2263 O O . SER A 1 284 ? -41.256 -6.558 59.750 1.00 86.62 284 SER A O 1
ATOM 2265 N N . LEU A 1 285 ? -40.726 -4.515 59.009 1.00 86.88 285 LEU A N 1
ATOM 2266 C CA . LEU A 1 285 ? -40.750 -4.828 57.569 1.00 86.88 285 LEU A CA 1
ATOM 2267 C C . LEU A 1 285 ? -39.368 -5.162 57.000 1.00 86.88 285 LEU A C 1
ATOM 2269 O O . LEU A 1 285 ? -39.110 -4.988 55.807 1.00 86.88 285 LEU A O 1
ATOM 2273 N N . GLN A 1 286 ? -38.452 -5.612 57.852 1.00 86.38 286 GLN A N 1
ATOM 2274 C CA . GLN A 1 286 ? -37.042 -5.714 57.512 1.00 86.38 286 GLN A CA 1
ATOM 2275 C C . GLN A 1 286 ? -36.797 -6.745 56.395 1.00 86.38 286 GLN A C 1
ATOM 2277 O O . GLN A 1 286 ? -37.097 -7.930 56.573 1.00 86.38 286 GLN A O 1
ATOM 2282 N N . PRO A 1 287 ? -36.270 -6.319 55.233 1.00 87.06 287 PRO A N 1
ATOM 2283 C CA . PRO A 1 287 ? -36.016 -7.219 54.122 1.00 87.06 287 PRO A CA 1
ATOM 2284 C C . PRO A 1 287 ? -34.813 -8.125 54.408 1.00 87.06 287 PRO A C 1
ATOM 2286 O O . PRO A 1 287 ? -33.836 -7.673 55.010 1.00 87.06 287 PRO A O 1
ATOM 2289 N N . PRO A 1 288 ? -34.851 -9.397 53.966 1.00 84.56 288 PRO A N 1
ATOM 2290 C CA . PRO A 1 288 ? -33.733 -10.325 54.131 1.00 84.56 288 PRO A CA 1
ATOM 2291 C C . PRO A 1 288 ? -32.470 -9.887 53.376 1.00 84.56 288 PRO A C 1
ATOM 2293 O O . PRO A 1 288 ? -31.365 -10.223 53.796 1.00 84.56 288 PRO A O 1
ATOM 2296 N N . VAL A 1 289 ? -32.616 -9.131 52.283 1.00 88.38 289 VAL A N 1
ATOM 2297 C CA . VAL A 1 289 ? -31.505 -8.580 51.497 1.00 88.38 289 VAL A CA 1
ATOM 2298 C C . VAL A 1 289 ? -31.771 -7.088 51.230 1.00 88.38 289 VAL A C 1
ATOM 2300 O O . VAL A 1 289 ? -32.914 -6.710 50.977 1.00 88.38 289 VAL A O 1
ATOM 2303 N N . PRO A 1 290 ? -30.755 -6.205 51.289 1.00 84.19 290 PRO A N 1
ATOM 2304 C CA . PRO A 1 290 ? -30.925 -4.767 51.066 1.00 84.19 290 PRO A CA 1
ATOM 2305 C C . PRO A 1 290 ? -30.956 -4.394 49.570 1.00 84.19 290 PRO A C 1
ATOM 2307 O O . PRO A 1 290 ? -30.452 -3.344 49.172 1.00 84.19 290 PRO A O 1
ATOM 2310 N N . ASP A 1 291 ? -31.487 -5.265 48.715 1.00 88.69 291 ASP A N 1
ATOM 2311 C CA . ASP A 1 291 ? -31.665 -5.000 47.292 1.00 88.69 291 ASP A CA 1
ATOM 2312 C C . ASP A 1 291 ? -33.088 -4.502 47.000 1.00 88.69 291 ASP A C 1
ATOM 2314 O O . ASP A 1 291 ? -34.040 -4.750 47.745 1.00 88.69 291 ASP A O 1
ATOM 2318 N N . ALA A 1 292 ? -33.242 -3.783 45.887 1.00 85.94 292 ALA A N 1
ATOM 2319 C CA . ALA A 1 292 ? -34.509 -3.147 45.536 1.00 85.94 292 ALA A CA 1
ATOM 2320 C C . ALA A 1 292 ? -35.663 -4.158 45.420 1.00 85.94 292 ALA A C 1
ATOM 2322 O O . ALA A 1 292 ? -36.780 -3.860 45.839 1.00 85.94 292 ALA A O 1
ATOM 2323 N N . GLN A 1 293 ? -35.401 -5.362 44.904 1.00 88.38 293 GLN A N 1
ATOM 2324 C CA . GLN A 1 293 ? -36.441 -6.367 44.708 1.00 88.38 293 GLN A CA 1
ATOM 2325 C C . GLN A 1 293 ? -36.930 -6.942 46.041 1.00 88.38 293 GLN A C 1
ATOM 2327 O O . GLN A 1 293 ? -38.142 -7.094 46.226 1.00 88.38 293 GLN A O 1
ATOM 2332 N N . SER A 1 294 ? -36.024 -7.226 46.983 1.00 88.12 294 SER A N 1
ATOM 2333 C CA . SER A 1 294 ? -36.407 -7.702 48.315 1.00 88.12 294 SER A CA 1
ATOM 2334 C C . SER A 1 294 ? -37.115 -6.619 49.124 1.00 88.12 294 SER A C 1
ATOM 2336 O O . SER A 1 294 ? -38.095 -6.936 49.794 1.00 88.12 294 SER A O 1
ATOM 2338 N N . ILE A 1 295 ? -36.680 -5.355 49.038 1.00 88.94 295 ILE A N 1
ATOM 2339 C CA . ILE A 1 295 ? -37.357 -4.226 49.698 1.00 88.94 295 ILE A CA 1
ATOM 2340 C C . ILE A 1 295 ? -38.796 -4.091 49.178 1.00 88.94 295 ILE A C 1
ATOM 2342 O O . ILE A 1 295 ? -39.740 -4.077 49.966 1.00 88.94 295 ILE A O 1
ATOM 2346 N N . VAL A 1 296 ? -38.982 -4.051 47.854 1.00 86.88 296 VAL A N 1
ATOM 2347 C CA . VAL A 1 296 ? -40.313 -3.909 47.238 1.00 86.88 296 VAL A CA 1
ATOM 2348 C C . VAL A 1 296 ? -41.213 -5.097 47.571 1.00 86.88 296 VAL A C 1
ATOM 2350 O O . VAL A 1 296 ? -42.392 -4.911 47.864 1.00 86.88 296 VAL A O 1
ATOM 2353 N N . SER A 1 297 ? -40.675 -6.317 47.545 1.00 85.38 297 SER A N 1
ATOM 2354 C CA . SER A 1 297 ? -41.453 -7.522 47.846 1.00 85.38 297 SER A CA 1
ATOM 2355 C C . SER A 1 297 ? -41.900 -7.562 49.306 1.00 85.38 297 SER A C 1
ATOM 2357 O O . SER A 1 297 ? -43.051 -7.892 49.562 1.00 85.38 297 SER A O 1
ATOM 2359 N N . ASN A 1 298 ? -41.037 -7.174 50.251 1.00 83.06 298 ASN A N 1
ATOM 2360 C CA . ASN A 1 298 ? -41.383 -7.135 51.674 1.00 83.06 298 ASN A CA 1
ATOM 2361 C C . ASN A 1 298 ? -42.471 -6.106 51.996 1.00 83.06 298 ASN A C 1
ATOM 2363 O O . ASN A 1 298 ? -43.340 -6.375 52.819 1.00 83.06 298 ASN A O 1
ATOM 2367 N N . VAL A 1 299 ? -42.438 -4.942 51.344 1.00 81.81 299 VAL A N 1
ATOM 2368 C CA . VAL A 1 299 ? -43.436 -3.883 51.562 1.00 81.81 299 VAL A CA 1
ATOM 2369 C C . VAL A 1 299 ? -44.772 -4.217 50.888 1.00 81.81 299 VAL A C 1
ATOM 2371 O O . VAL A 1 299 ? -45.825 -3.863 51.408 1.00 81.81 299 VAL A O 1
ATOM 2374 N N . LYS A 1 300 ? -44.762 -4.952 49.769 1.00 77.12 300 LYS A N 1
ATOM 2375 C CA . LYS A 1 300 ? -45.986 -5.362 49.058 1.00 77.12 300 LYS A CA 1
ATOM 2376 C C . LYS A 1 300 ? -46.926 -6.270 49.856 1.00 77.12 300 LYS A C 1
ATOM 2378 O O . LYS A 1 300 ? -48.092 -6.347 49.503 1.00 77.12 300 LYS A O 1
ATOM 2383 N N . TYR A 1 301 ? -46.460 -6.942 50.909 1.00 63.66 301 TYR A N 1
ATOM 2384 C CA . TYR A 1 301 ? -47.315 -7.774 51.771 1.00 63.66 301 TYR A CA 1
ATOM 2385 C C . TYR A 1 301 ? -48.175 -6.966 52.768 1.00 63.66 301 TYR A C 1
ATOM 2387 O O . TYR A 1 301 ? -48.830 -7.561 53.621 1.00 63.66 301 TYR A O 1
ATOM 2395 N N . ILE A 1 302 ? -48.152 -5.630 52.689 1.00 59.97 302 ILE A N 1
ATOM 2396 C CA . ILE A 1 302 ? -48.872 -4.709 53.588 1.00 59.97 302 ILE A CA 1
ATOM 2397 C C . ILE A 1 302 ? -50.123 -4.108 52.915 1.00 59.97 302 ILE A C 1
ATOM 2399 O O . ILE A 1 302 ? -50.889 -3.405 53.570 1.00 59.97 302 ILE A O 1
ATOM 2403 N N . GLU A 1 303 ? -50.350 -4.385 51.627 1.00 47.28 303 GLU A N 1
ATOM 2404 C CA . GLU A 1 303 ? -51.609 -4.081 50.923 1.00 47.28 303 GLU A CA 1
ATOM 2405 C C . GLU A 1 303 ? -52.593 -5.255 51.039 1.00 47.28 303 GLU A C 1
ATOM 2407 O O . GLU A 1 303 ? -53.788 -4.996 51.313 1.00 47.28 303 GLU A O 1
#

Foldseek 3Di:
DDDDDPVVVPPPPDPDPDDDDDDDDDPPVVVVVVVVVVVVVVVVVVVVVVVVVVVVVVVVVVVVVVVVVVVVVVVVVVVVVPPDDDDDDDDDDDDDDDDDDDDDDDDDDDDDDDDDDDDDDDDDDDDDDDDDDDDDDDDDDDDDDDDDDDDDDDDDDDDDDDDDDDDDDDDDPVPVVVVVVVVVVVVVVVVVVVVVVVVVVVVVVVVVVVVVVVVVVVVVVVVVVVVVVVVVVVVVVVVVVVVVVVVVVVVVVVVVVVVVVVVVVVVVLVVVLVVVQVVCVVVVLHFPDSDPVSSVVSVVVVD